Protein AF-A0A419FCP0-F1 (afdb_monomer)

Radius of gyration: 22.28 Å; Cα contacts (8 Å, |Δi|>4): 342; chains: 1; bounding box: 68×51×59 Å

Solvent-accessible surface area (backbone atoms only — not comparable to full-atom values): 13978 Å² total; per-residue (Å²): 83,46,53,67,58,52,50,56,45,12,66,78,31,73,66,78,86,48,75,74,49,31,69,75,22,70,43,55,65,65,54,36,52,50,30,61,75,66,14,60,52,94,59,49,71,58,45,53,52,51,14,48,52,50,27,49,53,52,52,62,75,43,78,69,80,82,71,81,79,81,85,73,84,77,85,62,64,67,46,52,75,71,74,54,71,71,84,90,73,78,76,70,79,70,79,81,58,67,73,44,36,34,39,36,42,53,46,66,56,95,84,63,52,72,62,25,42,39,27,44,34,28,39,53,52,14,49,53,52,45,42,45,75,71,60,34,49,69,45,40,29,41,32,45,44,22,30,22,73,101,79,47,74,33,74,49,55,28,43,44,75,58,83,76,62,52,63,40,43,46,44,33,54,47,51,36,53,26,41,43,52,38,45,46,43,6,31,43,53,41,33,40,76,75,74,52,33,73,46,76,77,48,59,76,76,95,74,76,66,91,77,44,55,69,42,66,33,67,60,89,71,57,18,72,40,65,67,49,19,48,53,52,53,50,54,55,48,57,68,51,55,57,65,69,72,77,116

Structure (mmCIF, N/CA/C/O backbone):
data_AF-A0A419FCP0-F1
#
_entry.id   AF-A0A419FCP0-F1
#
loop_
_atom_site.group_PDB
_atom_site.id
_atom_site.type_symbol
_atom_site.label_atom_id
_atom_site.label_alt_id
_atom_site.label_comp_id
_atom_site.label_asym_id
_atom_site.label_entity_id
_atom_site.label_seq_id
_atom_site.pdbx_PDB_ins_code
_atom_site.Cartn_x
_atom_site.Cartn_y
_atom_site.Cartn_z
_atom_site.occupancy
_atom_site.B_iso_or_equiv
_atom_site.auth_seq_id
_atom_site.auth_comp_id
_atom_site.auth_asym_id
_atom_site.auth_atom_id
_atom_site.pdbx_PDB_model_num
ATOM 1 N N . MET A 1 1 ? 9.478 10.073 4.111 1.00 93.31 1 MET A N 1
ATOM 2 C CA . MET A 1 1 ? 9.506 11.074 3.019 1.00 93.31 1 MET A CA 1
ATOM 3 C C . MET A 1 1 ? 8.139 11.039 2.404 1.00 93.31 1 MET A C 1
ATOM 5 O O . MET A 1 1 ? 7.587 9.951 2.307 1.00 93.31 1 MET A O 1
ATOM 9 N N . ASN A 1 2 ? 7.566 12.171 2.024 1.00 93.19 2 ASN A N 1
ATOM 10 C CA . ASN A 1 2 ? 6.228 12.114 1.442 1.00 93.19 2 ASN A CA 1
ATOM 11 C C . ASN A 1 2 ? 6.277 11.598 -0.005 1.00 93.19 2 ASN A C 1
ATOM 13 O O . ASN A 1 2 ? 7.325 11.574 -0.657 1.00 93.19 2 ASN A O 1
ATOM 17 N N . LEU A 1 3 ? 5.122 11.166 -0.505 1.00 91.31 3 LEU A N 1
ATOM 18 C CA . LEU A 1 3 ? 4.992 10.628 -1.855 1.00 91.31 3 LEU A CA 1
ATOM 19 C C . LEU A 1 3 ? 5.448 11.617 -2.946 1.00 91.31 3 LEU A C 1
ATOM 21 O O . LEU A 1 3 ? 6.080 11.207 -3.914 1.00 91.31 3 LEU A O 1
ATOM 25 N N . THR A 1 4 ? 5.206 12.918 -2.777 1.00 92.69 4 THR A N 1
ATOM 26 C CA . THR A 1 4 ? 5.632 13.952 -3.737 1.00 92.69 4 THR A CA 1
ATOM 27 C C . THR A 1 4 ? 7.155 14.086 -3.807 1.00 92.69 4 THR A C 1
ATOM 29 O O . THR A 1 4 ? 7.711 14.171 -4.901 1.00 92.69 4 THR A O 1
ATOM 32 N N . GLU A 1 5 ? 7.843 14.061 -2.663 1.00 93.31 5 GLU A N 1
ATOM 33 C CA . GLU A 1 5 ? 9.312 14.067 -2.583 1.00 93.31 5 GLU A CA 1
ATOM 34 C C . GLU A 1 5 ? 9.914 12.841 -3.273 1.00 93.31 5 GLU A C 1
ATOM 36 O O . GLU A 1 5 ? 10.861 12.966 -4.050 1.00 93.31 5 GLU A O 1
ATOM 41 N N . PHE A 1 6 ? 9.330 11.661 -3.041 1.00 92.62 6 PHE A N 1
ATOM 42 C CA . PHE A 1 6 ? 9.745 10.430 -3.711 1.00 92.62 6 PHE A CA 1
ATOM 43 C C . PHE A 1 6 ? 9.674 10.567 -5.241 1.00 92.62 6 PHE A C 1
ATOM 45 O O . PHE A 1 6 ? 10.632 10.224 -5.938 1.00 92.62 6 PHE A O 1
ATOM 52 N N . ILE A 1 7 ? 8.575 11.118 -5.767 1.00 93.00 7 ILE A N 1
ATOM 53 C CA . ILE A 1 7 ? 8.409 11.334 -7.210 1.00 93.00 7 ILE A CA 1
ATOM 54 C C . ILE A 1 7 ? 9.399 12.363 -7.746 1.00 93.00 7 ILE A C 1
ATOM 56 O O . ILE A 1 7 ? 9.988 12.124 -8.800 1.00 93.00 7 ILE A O 1
ATOM 60 N N . ALA A 1 8 ? 9.628 13.464 -7.029 1.00 93.69 8 ALA A N 1
ATOM 61 C CA . ALA A 1 8 ? 10.601 14.473 -7.438 1.00 93.69 8 ALA A CA 1
ATOM 62 C C . ALA A 1 8 ? 12.000 13.855 -7.614 1.00 93.69 8 ALA A C 1
ATOM 64 O O . ALA A 1 8 ? 12.627 14.035 -8.656 1.00 93.69 8 ALA A O 1
ATOM 65 N N . HIS A 1 9 ? 12.441 13.033 -6.659 1.00 91.75 9 HIS A N 1
ATOM 66 C CA . HIS A 1 9 ? 13.717 12.322 -6.757 1.00 91.75 9 HIS A CA 1
ATOM 67 C C . HIS A 1 9 ? 13.740 11.267 -7.871 1.00 91.75 9 HIS A C 1
ATOM 69 O O . HIS A 1 9 ? 14.752 11.120 -8.555 1.00 91.75 9 HIS A O 1
ATOM 75 N N . ALA A 1 10 ? 12.632 10.556 -8.106 1.00 88.69 10 ALA A N 1
ATOM 76 C CA . ALA A 1 10 ? 12.531 9.621 -9.227 1.00 88.69 10 ALA A CA 1
ATOM 77 C C . ALA A 1 10 ? 12.666 10.335 -10.588 1.00 88.69 10 ALA A C 1
ATOM 79 O O . ALA A 1 10 ? 13.277 9.798 -11.510 1.00 88.69 10 ALA A O 1
ATOM 80 N N . GLN A 1 11 ? 12.140 11.555 -10.722 1.00 90.75 11 GLN A N 1
ATOM 81 C CA . GLN A 1 11 ? 12.232 12.350 -11.953 1.00 90.75 11 GLN A CA 1
ATOM 82 C C . GLN A 1 11 ? 13.642 12.869 -12.248 1.00 90.75 11 GLN A C 1
ATOM 84 O O . GLN A 1 11 ? 13.965 13.112 -13.409 1.00 90.75 11 GLN A O 1
ATOM 89 N N . GLU A 1 12 ? 14.501 13.011 -11.237 1.00 89.06 12 GLU A N 1
ATOM 90 C CA . GLU A 1 12 ? 15.888 13.444 -11.439 1.00 89.06 12 GLU A CA 1
ATOM 91 C C . GLU A 1 12 ? 16.724 12.422 -12.226 1.00 89.06 12 GLU A C 1
ATOM 93 O O . GLU A 1 12 ? 17.769 12.784 -12.773 1.00 89.06 12 GLU A O 1
ATOM 98 N N . GLN A 1 13 ? 16.317 11.147 -12.256 1.00 82.38 13 GLN A N 1
ATOM 99 C CA . GLN A 1 13 ? 17.051 10.039 -12.880 1.00 82.38 13 GLN A CA 1
ATOM 100 C C . GLN A 1 13 ? 16.096 9.085 -13.620 1.00 82.38 13 GLN A C 1
ATOM 102 O O . GLN A 1 13 ? 15.879 7.961 -13.155 1.00 82.38 13 GLN A O 1
ATOM 107 N N . PRO A 1 14 ? 15.525 9.495 -14.767 1.00 74.75 14 PRO A N 1
ATOM 108 C CA . PRO A 1 14 ? 14.665 8.617 -15.550 1.00 74.75 14 PRO A CA 1
ATOM 109 C C . PRO A 1 14 ? 15.434 7.357 -15.973 1.00 74.75 14 PRO A C 1
ATOM 111 O O . PRO A 1 14 ? 16.593 7.420 -16.386 1.00 74.75 14 PRO A O 1
ATOM 114 N N . TYR A 1 15 ? 14.801 6.195 -15.810 1.00 69.38 15 TYR A N 1
ATOM 115 C CA . TYR A 1 15 ? 15.380 4.905 -16.180 1.00 69.38 15 TYR A CA 1
ATOM 116 C C . TYR A 1 15 ? 15.264 4.689 -17.694 1.00 69.38 15 TYR A C 1
ATOM 118 O O . TYR A 1 15 ? 14.169 4.838 -18.233 1.00 69.38 15 TYR A O 1
ATOM 126 N N . ASP A 1 16 ? 16.370 4.302 -18.336 1.00 67.56 16 ASP A N 1
ATOM 127 C CA . ASP A 1 16 ? 16.542 4.253 -19.796 1.00 67.56 16 ASP A CA 1
ATOM 128 C C . ASP A 1 16 ? 15.429 3.482 -20.546 1.00 67.56 16 ASP A C 1
ATOM 130 O O . ASP A 1 16 ? 14.848 2.504 -20.049 1.00 67.56 16 ASP A O 1
ATOM 134 N N . GLU A 1 17 ? 15.128 3.945 -21.758 1.00 62.34 17 GLU A N 1
ATOM 135 C CA . GLU A 1 17 ? 13.970 3.563 -22.579 1.00 62.34 17 GLU A CA 1
ATOM 136 C C . GLU A 1 17 ? 14.306 2.484 -23.620 1.00 62.34 17 GLU A C 1
ATOM 138 O O . GLU A 1 17 ? 13.939 2.580 -24.791 1.00 62.34 17 GLU A O 1
ATOM 143 N N . ASP A 1 18 ? 14.990 1.412 -23.222 1.00 65.25 18 ASP A N 1
ATOM 144 C CA . ASP A 1 18 ? 15.134 0.269 -24.129 1.00 65.25 18 ASP A CA 1
ATOM 145 C C . ASP A 1 18 ? 13.775 -0.453 -24.305 1.00 65.25 18 ASP A C 1
ATOM 147 O O . ASP A 1 18 ? 12.999 -0.630 -23.361 1.00 65.25 18 ASP A O 1
ATOM 151 N N . ALA A 1 19 ? 13.464 -0.915 -25.515 1.00 57.50 19 ALA A N 1
ATOM 152 C CA . ALA A 1 19 ? 12.193 -1.565 -25.838 1.00 57.50 19 ALA A CA 1
ATOM 153 C C . ALA A 1 19 ? 11.966 -2.855 -25.023 1.00 57.50 19 ALA A C 1
ATOM 155 O O . ALA A 1 19 ? 10.834 -3.154 -24.626 1.00 57.50 19 ALA A O 1
ATOM 156 N N . TYR A 1 20 ? 13.040 -3.595 -24.714 1.00 59.03 20 TYR A N 1
ATOM 157 C CA . TYR A 1 20 ? 12.982 -4.751 -23.809 1.00 59.03 20 TYR A CA 1
ATOM 158 C C . TYR A 1 20 ? 12.528 -4.336 -22.401 1.00 59.03 20 TYR A C 1
ATOM 160 O O . TYR A 1 20 ? 11.677 -4.991 -21.787 1.00 59.03 20 TYR A O 1
ATOM 168 N N . LEU A 1 21 ? 13.033 -3.197 -21.926 1.00 70.19 21 LEU A N 1
ATOM 169 C CA . LEU A 1 21 ? 12.729 -2.647 -20.615 1.00 70.19 21 LEU A CA 1
ATOM 170 C C . LEU A 1 21 ? 11.253 -2.234 -20.514 1.00 70.19 21 LEU A C 1
ATOM 172 O O . LEU A 1 21 ? 10.610 -2.538 -19.511 1.00 70.19 21 LEU A O 1
ATOM 176 N N . THR A 1 22 ? 10.659 -1.647 -21.554 1.00 78.75 22 THR A N 1
ATOM 177 C CA . THR A 1 22 ? 9.252 -1.193 -21.519 1.00 78.75 22 THR A CA 1
ATOM 178 C C . THR A 1 22 ? 8.256 -2.310 -21.210 1.00 78.75 22 THR A C 1
ATOM 180 O O . THR A 1 22 ? 7.375 -2.126 -20.368 1.00 78.75 22 THR A O 1
ATOM 183 N N . SER A 1 23 ? 8.430 -3.501 -21.788 1.00 78.44 23 SER A N 1
ATOM 184 C CA . SER A 1 23 ? 7.562 -4.653 -21.490 1.00 78.44 23 SER A CA 1
ATOM 185 C C . SER A 1 23 ? 7.708 -5.160 -20.047 1.00 78.44 23 SER A C 1
ATOM 187 O O . SER A 1 23 ? 6.719 -5.496 -19.387 1.00 78.44 23 SER A O 1
ATOM 189 N N . PHE A 1 24 ? 8.940 -5.164 -19.529 1.00 80.31 24 PHE A N 1
ATOM 190 C CA . PHE A 1 24 ? 9.253 -5.560 -18.159 1.00 80.31 24 PHE A CA 1
ATOM 191 C C . PHE A 1 24 ? 8.686 -4.560 -17.144 1.00 80.31 24 PHE A C 1
ATOM 193 O O . PHE A 1 24 ? 8.146 -4.952 -16.106 1.00 80.31 24 PHE A O 1
ATOM 200 N N . PHE A 1 25 ? 8.777 -3.272 -17.451 1.00 81.88 25 PHE A N 1
ATOM 201 C CA . PHE A 1 25 ? 8.305 -2.188 -16.603 1.00 81.88 25 PHE A CA 1
ATOM 202 C C . PHE A 1 25 ? 6.790 -1.952 -16.688 1.00 81.88 25 PHE A C 1
ATOM 204 O O . PHE A 1 25 ? 6.208 -1.399 -15.757 1.00 81.88 25 PHE A O 1
ATOM 211 N N . GLY A 1 26 ? 6.146 -2.423 -17.760 1.00 85.06 26 GLY A N 1
ATOM 212 C CA . GLY A 1 26 ? 4.711 -2.273 -18.003 1.00 85.06 26 GLY A CA 1
ATOM 213 C C . GLY A 1 26 ? 4.312 -0.963 -18.691 1.00 85.06 26 GLY A C 1
ATOM 214 O O . GLY A 1 26 ? 3.118 -0.735 -18.842 1.00 85.06 26 GLY A O 1
ATOM 215 N N . GLY A 1 27 ? 5.281 -0.138 -19.099 1.00 88.38 27 GLY A N 1
ATOM 216 C CA . GLY A 1 27 ? 5.079 1.175 -19.719 1.00 88.38 27 GLY A CA 1
ATOM 217 C C . GLY A 1 27 ? 6.362 2.013 -19.731 1.00 88.38 27 GLY A C 1
ATOM 218 O O . GLY A 1 27 ? 7.420 1.562 -19.253 1.00 88.38 27 GLY A O 1
ATOM 219 N N . THR A 1 28 ? 6.292 3.214 -20.301 1.00 90.12 28 THR A N 1
ATOM 220 C CA . THR A 1 28 ? 7.378 4.212 -20.263 1.00 90.12 28 THR A CA 1
ATOM 221 C C . THR A 1 28 ? 7.450 4.906 -18.896 1.00 90.12 28 THR A C 1
ATOM 223 O O . THR A 1 28 ? 6.647 4.639 -17.995 1.00 90.12 28 THR A O 1
ATOM 226 N N . PHE A 1 29 ? 8.451 5.765 -18.691 1.00 90.12 29 PHE A N 1
ATOM 227 C CA . PHE A 1 29 ? 8.522 6.574 -17.472 1.00 90.12 29 PHE A CA 1
ATOM 228 C C . PHE A 1 29 ? 7.419 7.647 -17.455 1.00 90.12 29 PHE A C 1
ATOM 230 O O . PHE A 1 29 ? 6.819 7.915 -16.414 1.00 90.12 29 PHE A O 1
ATOM 237 N N . GLU A 1 30 ? 7.090 8.197 -18.619 1.00 91.06 30 GLU A N 1
ATOM 238 C CA . GLU A 1 30 ? 6.010 9.153 -18.847 1.00 91.06 30 GLU A CA 1
ATOM 239 C C . GLU A 1 30 ? 4.654 8.528 -18.526 1.00 91.06 30 GLU A C 1
ATOM 241 O O . GLU A 1 30 ? 3.861 9.160 -17.829 1.00 91.06 30 GLU A O 1
ATOM 246 N N . ASP A 1 31 ? 4.417 7.281 -18.950 1.00 91.12 31 ASP A N 1
ATOM 247 C CA . ASP A 1 31 ? 3.207 6.527 -18.603 1.00 91.12 31 ASP A CA 1
ATOM 248 C C . ASP A 1 31 ? 3.092 6.365 -17.083 1.00 91.12 31 ASP A C 1
ATOM 250 O O . ASP A 1 31 ? 2.028 6.581 -16.501 1.00 91.12 31 ASP A O 1
ATOM 254 N N . ALA A 1 32 ? 4.210 6.050 -16.419 1.00 91.94 32 ALA A N 1
ATOM 255 C CA . ALA A 1 32 ? 4.254 5.893 -14.972 1.00 91.94 32 ALA A CA 1
ATOM 256 C C . ALA A 1 32 ? 3.959 7.210 -14.229 1.00 91.94 32 ALA A C 1
ATOM 258 O O . ALA A 1 32 ? 3.266 7.211 -13.208 1.00 91.94 32 ALA A O 1
ATOM 259 N N . LEU A 1 33 ? 4.464 8.341 -14.727 1.00 92.44 33 LEU A N 1
ATOM 260 C CA . LEU A 1 33 ? 4.169 9.664 -14.171 1.00 92.44 33 LEU A CA 1
ATOM 261 C C . LEU A 1 33 ? 2.739 10.118 -14.473 1.00 92.44 33 LEU A C 1
ATOM 263 O O . LEU A 1 33 ? 2.121 10.782 -13.641 1.00 92.44 33 LEU A O 1
ATOM 267 N N . ALA A 1 34 ? 2.216 9.796 -15.655 1.00 92.19 34 ALA A N 1
ATOM 268 C CA . ALA A 1 34 ? 0.843 10.100 -16.027 1.00 92.19 34 ALA A CA 1
ATOM 269 C C . ALA A 1 34 ? -0.132 9.335 -15.125 1.00 92.19 34 ALA A C 1
ATOM 271 O O . ALA A 1 34 ? -0.993 9.962 -14.512 1.00 92.19 34 ALA A O 1
ATOM 272 N N . ALA A 1 35 ? 0.076 8.025 -14.960 1.00 91.44 35 ALA A N 1
ATOM 273 C CA . ALA A 1 35 ? -0.708 7.183 -14.060 1.00 91.44 35 ALA A CA 1
ATOM 274 C C . ALA A 1 35 ? -0.584 7.624 -12.593 1.00 91.44 35 ALA A C 1
ATOM 276 O O . ALA A 1 35 ? -1.572 7.618 -11.872 1.00 91.44 35 ALA A O 1
ATOM 277 N N . PHE A 1 36 ? 0.594 8.088 -12.156 1.00 91.44 36 PHE A N 1
ATOM 278 C CA . PHE A 1 36 ? 0.750 8.675 -10.821 1.00 91.44 36 PHE A CA 1
ATOM 279 C C . PHE A 1 36 ? -0.134 9.914 -10.618 1.00 91.44 36 PHE A C 1
ATOM 281 O O . PHE A 1 36 ? -0.751 10.070 -9.572 1.00 91.44 36 PHE A O 1
ATOM 288 N N . LYS A 1 37 ? -0.196 10.809 -11.610 1.00 89.62 37 LYS A N 1
ATOM 289 C CA . LYS A 1 37 ? -0.971 12.057 -11.509 1.00 89.62 37 LYS A CA 1
ATOM 290 C C . LYS A 1 37 ? -2.476 11.828 -11.540 1.00 89.62 37 LYS A C 1
ATOM 292 O O . LYS A 1 37 ? -3.211 12.648 -11.001 1.00 89.62 37 LYS A O 1
ATOM 297 N N . THR A 1 38 ? -2.922 10.791 -12.239 1.00 87.19 38 THR A N 1
ATOM 298 C CA . THR A 1 38 ? -4.347 10.511 -12.431 1.00 87.19 38 THR A CA 1
ATOM 299 C C . THR A 1 38 ? -4.876 9.421 -11.510 1.00 87.19 38 THR A C 1
ATOM 301 O O . THR A 1 38 ? -6.086 9.275 -11.428 1.00 87.19 38 THR A O 1
ATOM 304 N N . GLY A 1 39 ? -4.003 8.620 -10.891 1.00 77.75 39 GLY A N 1
ATOM 305 C CA . GLY A 1 39 ? -4.370 7.392 -10.177 1.00 77.75 39 GLY A CA 1
ATOM 306 C C . GLY A 1 39 ? -4.901 6.275 -11.091 1.00 77.75 39 GLY A C 1
ATOM 307 O O . GLY A 1 39 ? -5.171 5.166 -10.638 1.00 77.75 39 GLY A O 1
ATOM 308 N N . LEU A 1 40 ? -5.050 6.527 -12.395 1.00 71.88 40 LEU A N 1
ATOM 309 C CA . LEU A 1 40 ? -5.782 5.635 -13.285 1.00 71.88 40 LEU A CA 1
ATOM 310 C C . LEU A 1 40 ? -4.917 4.457 -13.736 1.00 71.88 40 LEU A C 1
ATOM 312 O O . LEU A 1 40 ? -3.951 4.605 -14.489 1.00 71.88 40 LEU A O 1
ATOM 316 N N . LEU A 1 41 ? -5.344 3.266 -13.328 1.00 72.62 41 LEU A N 1
ATOM 317 C CA . LEU A 1 41 ? -4.949 1.995 -13.911 1.00 72.62 41 LEU A CA 1
ATOM 318 C C . LEU A 1 41 ? -6.104 1.390 -14.706 1.00 72.62 41 LEU A C 1
ATOM 320 O O . LEU A 1 41 ? -7.272 1.746 -14.562 1.00 72.62 41 LEU A O 1
ATOM 324 N N . VAL A 1 42 ? -5.775 0.383 -15.510 1.00 61.97 42 VAL A N 1
ATOM 325 C CA . VAL A 1 42 ? -6.779 -0.565 -15.992 1.00 61.97 42 VAL A CA 1
ATOM 326 C C . VAL A 1 42 ? -7.358 -1.290 -14.765 1.00 61.97 42 VAL A C 1
ATOM 328 O O . VAL A 1 42 ? -6.597 -1.883 -14.002 1.00 61.97 42 VAL A O 1
ATOM 331 N N . ASN A 1 43 ? -8.687 -1.265 -14.600 1.00 76.25 43 ASN A N 1
ATOM 332 C CA . ASN A 1 43 ? -9.468 -1.930 -13.535 1.00 76.25 43 ASN A CA 1
ATOM 333 C C . ASN A 1 43 ? -9.586 -1.211 -12.174 1.00 76.25 43 ASN A C 1
ATOM 335 O O . ASN A 1 43 ? -9.833 -1.878 -11.168 1.00 76.25 43 ASN A O 1
ATOM 339 N N . THR A 1 44 ? -9.458 0.117 -12.116 1.00 82.44 44 THR A N 1
ATOM 340 C CA . THR A 1 44 ? -9.689 0.871 -10.869 1.00 82.44 44 THR A CA 1
ATOM 341 C C . THR A 1 44 ? -11.089 0.643 -10.279 1.00 82.44 44 THR A C 1
ATOM 343 O O . THR A 1 44 ? -11.190 0.309 -9.102 1.00 82.44 44 THR A O 1
ATOM 346 N N . ASP A 1 45 ? -12.147 0.665 -11.098 1.00 88.94 45 ASP A N 1
ATOM 347 C CA . ASP A 1 45 ? -13.521 0.400 -10.634 1.00 88.94 45 ASP A CA 1
ATOM 348 C C . ASP A 1 45 ? -13.655 -0.982 -9.977 1.00 88.94 45 ASP A C 1
ATOM 350 O O . ASP A 1 45 ? -14.279 -1.139 -8.931 1.00 88.94 45 ASP A O 1
ATOM 354 N N . GLN A 1 46 ? -13.035 -2.006 -10.574 1.00 92.56 46 GLN A N 1
ATOM 355 C CA . GLN A 1 46 ? -13.066 -3.362 -10.028 1.00 92.56 46 GLN A CA 1
ATOM 356 C C . GLN A 1 46 ? -12.286 -3.444 -8.710 1.00 92.56 46 GLN A C 1
ATOM 358 O O . GLN A 1 46 ? -12.725 -4.121 -7.786 1.00 92.56 46 GLN A O 1
ATOM 363 N N . PHE A 1 47 ? -11.156 -2.733 -8.608 1.00 93.88 47 PHE A N 1
ATOM 364 C CA . PHE A 1 47 ? -10.373 -2.637 -7.373 1.00 93.88 47 PHE A CA 1
ATOM 365 C C . PHE A 1 47 ? -11.181 -2.018 -6.234 1.00 93.88 47 PHE A C 1
ATOM 367 O O . PHE A 1 47 ? -11.194 -2.568 -5.134 1.00 93.88 47 PHE A O 1
ATOM 374 N N . GLU A 1 48 ? -11.883 -0.914 -6.492 1.00 93.62 48 GLU A N 1
ATOM 375 C CA . GLU A 1 48 ? -12.736 -0.289 -5.483 1.00 93.62 48 GLU A CA 1
ATOM 376 C C . GLU A 1 48 ? -13.898 -1.208 -5.083 1.00 93.62 48 GLU A C 1
ATOM 378 O O . GLU A 1 48 ? -14.131 -1.411 -3.890 1.00 93.62 48 GLU A O 1
ATOM 383 N N . LEU A 1 49 ? -14.563 -1.839 -6.058 1.00 95.00 49 LEU A N 1
ATOM 384 C CA . LEU A 1 49 ? -15.640 -2.797 -5.802 1.00 95.00 49 LEU A CA 1
ATOM 385 C C . LEU A 1 49 ? -15.179 -3.979 -4.942 1.00 95.00 49 LEU A C 1
ATOM 387 O O . LEU A 1 49 ? -15.886 -4.376 -4.014 1.00 95.00 49 LEU A O 1
ATOM 391 N N . ASP A 1 50 ? -14.013 -4.555 -5.227 1.00 96.38 50 ASP A N 1
ATOM 392 C CA . ASP A 1 50 ? -13.486 -5.667 -4.438 1.00 96.38 50 ASP A CA 1
ATOM 393 C C . ASP A 1 50 ? -13.010 -5.205 -3.054 1.00 96.38 50 ASP A C 1
ATOM 395 O O . ASP A 1 50 ? -13.239 -5.908 -2.066 1.00 96.38 50 ASP A O 1
ATOM 399 N N . ALA A 1 51 ? -12.453 -3.994 -2.940 1.00 94.88 51 ALA A N 1
ATOM 400 C CA . ALA A 1 51 ? -12.104 -3.408 -1.646 1.00 94.88 51 ALA A CA 1
ATOM 401 C C . ALA A 1 51 ? -13.354 -3.177 -0.784 1.00 94.88 51 ALA A C 1
ATOM 403 O O . ALA A 1 51 ? -13.335 -3.471 0.412 1.00 94.88 51 ALA A O 1
ATOM 404 N N . ASP A 1 52 ? -14.460 -2.732 -1.385 1.00 94.25 52 ASP A N 1
ATOM 405 C CA . ASP A 1 52 ? -15.752 -2.583 -0.711 1.00 94.25 52 ASP A CA 1
ATOM 406 C C . ASP A 1 52 ? -16.358 -3.918 -0.293 1.00 94.25 52 ASP A C 1
ATOM 408 O O . ASP A 1 52 ? -16.914 -4.030 0.803 1.00 94.25 52 ASP A O 1
ATOM 412 N N . ARG A 1 53 ? -16.243 -4.954 -1.128 1.00 94.31 53 ARG A N 1
ATOM 413 C CA . ARG A 1 53 ? -16.684 -6.308 -0.764 1.00 94.31 53 ARG A CA 1
ATOM 414 C C . ARG A 1 53 ? -15.933 -6.817 0.461 1.00 94.31 53 ARG A C 1
ATOM 416 O O . ARG A 1 53 ? -16.577 -7.283 1.401 1.00 94.31 53 ARG A O 1
ATOM 423 N N . LEU A 1 54 ? -14.605 -6.685 0.483 1.00 94.06 54 LEU A N 1
ATOM 424 C CA . LEU A 1 54 ? -13.800 -7.089 1.638 1.00 94.06 54 LEU A CA 1
ATOM 425 C C . LEU A 1 54 ? -14.114 -6.232 2.866 1.00 94.06 54 LEU A C 1
ATOM 427 O O . LEU A 1 54 ? -14.304 -6.781 3.947 1.00 94.06 54 LEU A O 1
ATOM 431 N N . PHE A 1 55 ? -14.227 -4.912 2.712 1.00 92.44 55 PHE A N 1
ATOM 432 C CA . PHE A 1 55 ? -14.614 -4.006 3.795 1.00 92.44 55 PHE A CA 1
ATOM 433 C C . PHE A 1 55 ? -15.949 -4.414 4.435 1.00 92.44 55 PHE A C 1
ATOM 435 O O . PHE A 1 55 ? -16.042 -4.509 5.659 1.00 92.44 55 PHE A O 1
ATOM 442 N N . ASN A 1 56 ? -16.974 -4.678 3.620 1.00 90.06 56 ASN A N 1
ATOM 443 C CA . ASN A 1 56 ? -18.287 -5.076 4.120 1.00 90.06 56 ASN A CA 1
ATOM 444 C C . ASN A 1 56 ? -18.219 -6.428 4.835 1.00 90.06 56 ASN A C 1
ATOM 446 O O . ASN A 1 56 ? -18.785 -6.563 5.916 1.00 90.06 56 ASN A O 1
ATOM 450 N N . ALA A 1 57 ? -17.461 -7.385 4.296 1.00 88.81 57 ALA A N 1
ATOM 451 C CA . ALA A 1 57 ? -17.243 -8.672 4.946 1.00 88.81 57 ALA A CA 1
ATOM 452 C C . ALA A 1 57 ? -16.553 -8.526 6.319 1.00 88.81 57 ALA A C 1
ATOM 454 O O . ALA A 1 57 ? -16.971 -9.158 7.287 1.00 88.81 57 ALA A O 1
ATOM 455 N N . LEU A 1 58 ? -15.551 -7.644 6.438 1.00 86.44 58 LEU A N 1
ATOM 456 C CA . LEU A 1 58 ? -14.913 -7.336 7.727 1.00 86.44 58 LEU A CA 1
ATOM 457 C C . LEU A 1 58 ? -15.902 -6.716 8.718 1.00 86.44 58 LEU A C 1
ATOM 459 O O . LEU A 1 58 ? -15.894 -7.062 9.900 1.00 86.44 58 LEU A O 1
ATOM 463 N N . ALA A 1 59 ? -16.751 -5.804 8.242 1.00 82.50 59 ALA A N 1
ATOM 464 C CA . ALA A 1 59 ? -17.749 -5.109 9.050 1.00 82.50 59 ALA A CA 1
ATOM 465 C C . ALA A 1 59 ? -18.948 -5.987 9.450 1.00 82.50 59 ALA A C 1
ATOM 467 O O . ALA A 1 59 ? -19.701 -5.609 10.345 1.00 82.50 59 ALA A O 1
ATOM 468 N N . GLU A 1 60 ? -19.162 -7.124 8.787 1.00 80.38 60 GLU A N 1
ATOM 469 C CA . GLU A 1 60 ? -20.130 -8.142 9.208 1.00 80.38 60 GLU A CA 1
ATOM 470 C C . GLU A 1 60 ? -19.548 -9.035 10.313 1.00 80.38 60 GLU A C 1
ATOM 472 O O . GLU A 1 60 ? -20.233 -9.309 11.303 1.00 80.38 60 GLU A O 1
ATOM 477 N N . ASP A 1 61 ? -18.277 -9.435 10.181 1.00 69.69 61 ASP A N 1
ATOM 478 C CA . ASP A 1 61 ? -17.566 -10.241 11.186 1.00 69.69 61 ASP A CA 1
ATOM 479 C C . ASP A 1 61 ? -17.394 -9.485 12.507 1.00 69.69 61 ASP A C 1
ATOM 481 O O . ASP A 1 61 ? -17.575 -10.025 13.602 1.00 69.69 61 ASP A O 1
ATOM 485 N N . THR A 1 62 ? -17.073 -8.199 12.410 1.00 62.72 62 THR A N 1
ATOM 486 C CA . THR A 1 62 ? -17.027 -7.305 13.559 1.00 62.72 62 THR A CA 1
ATOM 487 C C . THR A 1 62 ? -18.387 -6.655 13.688 1.00 62.72 62 THR A C 1
ATOM 489 O O . THR A 1 62 ? -18.715 -5.766 12.921 1.00 62.72 62 THR A O 1
ATOM 492 N N . ARG A 1 63 ? -19.213 -7.078 14.652 1.00 53.88 63 ARG A N 1
ATOM 493 C CA . ARG A 1 63 ? -20.493 -6.415 14.968 1.00 53.88 63 ARG A CA 1
ATOM 494 C C . ARG A 1 63 ? -20.259 -4.951 15.364 1.00 53.88 63 ARG A C 1
ATOM 496 O O . ARG A 1 63 ? -20.268 -4.611 16.547 1.00 53.88 63 ARG A O 1
ATOM 503 N N . ILE A 1 64 ? -20.045 -4.072 14.390 1.00 52.34 64 ILE A N 1
ATOM 504 C CA . ILE A 1 64 ? -20.025 -2.635 14.588 1.00 52.34 64 ILE A CA 1
ATOM 505 C C . ILE A 1 64 ? -21.478 -2.280 14.863 1.00 52.34 64 ILE A C 1
ATOM 507 O O . ILE A 1 64 ? -22.305 -2.217 13.954 1.00 52.34 64 ILE A O 1
ATOM 511 N N . ASP A 1 65 ? -21.793 -2.125 16.145 1.00 45.59 65 ASP A N 1
ATOM 512 C CA . ASP A 1 65 ? -23.098 -1.701 16.628 1.00 45.59 65 ASP A CA 1
ATOM 513 C C . ASP A 1 65 ? -23.353 -0.285 16.090 1.00 45.59 65 ASP A C 1
ATOM 515 O O . ASP A 1 65 ? -22.937 0.720 16.676 1.00 45.59 65 ASP A O 1
ATOM 519 N N . ARG A 1 66 ? -23.945 -0.204 14.891 1.00 45.12 66 ARG A N 1
ATOM 520 C CA . ARG A 1 66 ? -24.302 1.047 14.218 1.00 45.12 66 ARG A CA 1
ATOM 521 C C . ARG A 1 66 ? -25.416 1.705 15.025 1.00 45.12 66 ARG A C 1
ATOM 523 O O . ARG A 1 66 ? -26.599 1.562 14.724 1.00 45.12 66 ARG A O 1
ATOM 530 N N . LYS A 1 67 ? -25.045 2.433 16.075 1.00 46.19 67 LYS A N 1
ATOM 531 C CA . LYS A 1 67 ? -25.979 3.290 16.800 1.00 46.19 67 LYS A CA 1
ATOM 532 C C . LYS A 1 67 ? -26.246 4.516 15.945 1.00 46.19 67 LYS A C 1
ATOM 534 O O 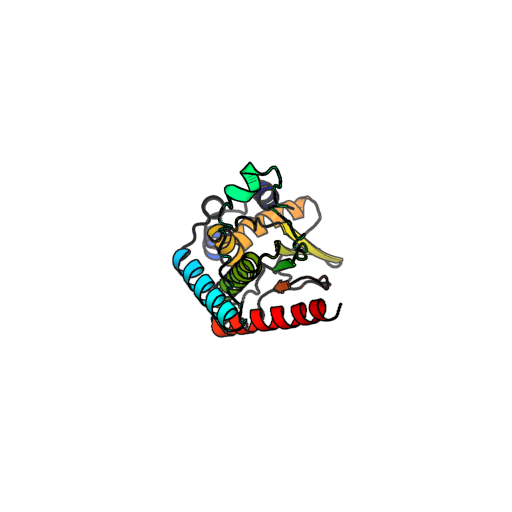. LYS A 1 67 ? -25.374 5.367 15.785 1.00 46.19 67 LYS A O 1
ATOM 539 N N . TYR A 1 68 ? -27.457 4.608 15.406 1.00 45.31 68 TYR A N 1
ATOM 540 C CA . TYR A 1 68 ? -27.955 5.852 14.836 1.00 45.31 68 TYR A CA 1
ATOM 541 C C . TYR A 1 68 ? -27.893 6.932 15.919 1.00 45.31 68 TYR A C 1
ATOM 543 O O . TYR A 1 68 ? -28.632 6.888 16.904 1.00 45.31 68 TYR A O 1
ATOM 551 N N . ALA A 1 69 ? -26.986 7.892 15.757 1.00 43.66 69 ALA A N 1
ATOM 552 C CA . ALA A 1 69 ? -27.006 9.108 16.547 1.00 43.66 69 ALA A CA 1
ATOM 553 C C . ALA A 1 69 ? -28.161 9.963 16.019 1.00 43.66 69 ALA A C 1
ATOM 555 O O . ALA A 1 69 ? -28.028 10.656 15.012 1.00 43.66 69 ALA A O 1
ATOM 556 N N . VAL A 1 70 ? -29.318 9.881 16.672 1.00 48.06 70 VAL A N 1
ATOM 557 C CA . VAL A 1 70 ? -30.398 10.843 16.449 1.00 48.06 70 VAL A CA 1
ATOM 558 C C . VAL A 1 70 ? -29.927 12.160 17.064 1.00 48.06 70 VAL A C 1
ATOM 560 O O . VAL A 1 70 ? -30.039 12.372 18.267 1.00 48.06 70 VAL A O 1
ATOM 563 N N . ALA A 1 71 ? -29.307 13.016 16.256 1.00 46.62 71 ALA A N 1
ATOM 564 C CA . ALA A 1 71 ? -29.037 14.388 16.651 1.00 46.62 71 ALA A CA 1
ATOM 565 C C . ALA A 1 71 ? -30.344 15.176 16.515 1.00 46.62 71 ALA A C 1
ATOM 567 O O . ALA A 1 71 ? -30.814 15.431 15.408 1.00 46.62 71 ALA A O 1
ATOM 568 N N . GLY A 1 72 ? -30.943 15.521 17.649 1.00 48.38 72 GLY A N 1
ATOM 569 C CA . GLY A 1 72 ? -32.172 16.299 17.704 1.00 48.38 72 GLY A CA 1
ATOM 570 C C . GLY A 1 72 ? -32.630 16.470 19.141 1.00 48.38 72 GLY A C 1
ATOM 571 O O . GLY A 1 72 ? -33.579 15.817 19.558 1.00 48.38 72 GLY A O 1
ATOM 572 N N . ASP A 1 73 ? -31.943 17.323 19.901 1.00 56.56 73 ASP A N 1
ATOM 573 C CA . ASP A 1 73 ? -32.554 17.881 21.108 1.00 56.56 73 ASP A CA 1
ATOM 574 C C . ASP A 1 73 ? -33.663 18.840 20.664 1.00 56.56 73 ASP A C 1
ATOM 576 O O . ASP A 1 73 ? -33.451 19.727 19.832 1.00 56.56 73 ASP A O 1
ATOM 580 N N . PHE A 1 74 ? -34.869 18.637 21.186 1.00 60.00 74 PHE A N 1
ATOM 581 C CA . PHE A 1 74 ? -35.980 19.555 20.974 1.00 60.00 74 PHE A CA 1
ATOM 582 C C . PHE A 1 74 ? -35.778 20.787 21.863 1.00 60.00 74 PHE A C 1
ATOM 584 O O . PHE A 1 74 ? -35.474 20.663 23.047 1.00 60.00 74 PHE A O 1
ATOM 591 N N . PHE A 1 75 ? -35.960 21.985 21.304 1.00 55.97 75 PHE A N 1
ATOM 592 C CA . PHE A 1 75 ? -35.917 23.219 22.085 1.00 55.97 75 PHE A CA 1
ATOM 593 C C . PHE A 1 75 ? -37.097 23.267 23.060 1.00 55.97 75 PHE A C 1
ATOM 595 O O . PHE A 1 75 ? -38.244 23.424 22.639 1.00 55.97 75 PHE A O 1
ATOM 602 N N . ASP A 1 76 ? -36.820 23.210 24.362 1.00 64.31 76 ASP A N 1
ATOM 603 C CA . ASP A 1 76 ? -37.789 23.633 25.372 1.00 64.31 76 ASP A CA 1
ATOM 604 C C . ASP A 1 76 ? -37.772 25.165 25.466 1.00 64.31 76 ASP A C 1
ATOM 606 O O . ASP A 1 76 ? -36.994 25.783 26.199 1.00 64.31 76 ASP A O 1
ATOM 610 N N . VAL A 1 77 ? -38.624 25.785 24.650 1.00 67.31 77 VAL A N 1
ATOM 611 C CA . VAL A 1 77 ? -38.773 27.244 24.564 1.00 67.31 77 VAL A CA 1
ATOM 612 C C . VAL A 1 77 ? -39.218 27.846 25.907 1.00 67.31 77 VAL A C 1
ATOM 614 O O . VAL A 1 77 ? -38.856 28.985 26.205 1.00 67.31 77 VAL A O 1
ATOM 617 N N . GLY A 1 78 ? -39.945 27.088 26.740 1.00 71.31 78 GLY A N 1
ATOM 618 C CA . GLY A 1 78 ? -40.435 27.549 28.042 1.00 71.31 78 GLY A CA 1
ATOM 619 C C . GLY A 1 78 ? -39.297 27.816 29.026 1.00 71.31 78 GLY A C 1
ATOM 620 O O . GLY A 1 78 ? -39.197 28.908 29.581 1.00 71.31 78 GLY A O 1
ATOM 621 N N . ARG A 1 79 ? -38.362 26.871 29.160 1.00 63.16 79 ARG A N 1
ATOM 622 C CA . ARG A 1 79 ? -37.197 27.012 30.055 1.00 63.16 79 ARG A CA 1
ATOM 623 C C . ARG A 1 79 ? -36.230 28.125 29.659 1.00 63.16 79 ARG A C 1
ATOM 625 O O . ARG A 1 79 ? -35.643 28.774 30.526 1.00 63.16 79 ARG A O 1
ATOM 632 N N . ILE A 1 80 ? -36.073 28.370 28.356 1.00 69.38 80 ILE A N 1
ATOM 633 C CA . ILE A 1 80 ? -35.275 29.498 27.853 1.00 69.38 80 ILE A CA 1
ATOM 634 C C . ILE A 1 80 ? -35.924 30.828 28.262 1.00 69.38 80 ILE A C 1
ATOM 636 O O . ILE A 1 80 ? -35.221 31.731 28.718 1.00 69.38 80 ILE A O 1
ATOM 640 N N . ALA A 1 81 ? -37.250 30.939 28.138 1.00 76.12 81 ALA A N 1
ATOM 641 C CA . ALA A 1 81 ? -37.990 32.150 28.491 1.00 76.12 81 ALA A CA 1
ATOM 642 C C . ALA A 1 81 ? -37.941 32.473 29.999 1.00 76.12 81 ALA A C 1
ATOM 644 O O . ALA A 1 81 ? -38.003 33.642 30.374 1.00 76.12 81 ALA A O 1
ATOM 645 N N . GLU A 1 82 ? -37.767 31.463 30.855 1.00 79.88 82 GLU A N 1
ATOM 646 C CA . GLU A 1 82 ? -37.647 31.605 32.316 1.00 79.88 82 GLU A CA 1
ATOM 647 C C . GLU A 1 82 ? -36.222 31.947 32.798 1.00 79.88 82 GLU A C 1
ATOM 649 O O . GLU A 1 82 ? -35.985 32.077 33.997 1.00 79.88 82 GLU A O 1
ATOM 654 N N . GLY A 1 83 ? -35.254 32.118 31.889 1.00 66.38 83 GLY A N 1
ATOM 655 C CA . GLY A 1 83 ? -33.875 32.471 32.247 1.00 66.38 83 GLY A CA 1
ATOM 656 C C . GLY A 1 83 ? -33.051 31.304 32.804 1.00 66.38 83 GLY A C 1
ATOM 657 O O . GLY A 1 83 ? -31.983 31.525 33.379 1.00 66.38 83 GLY A O 1
ATOM 658 N N . HIS A 1 84 ? -33.508 30.066 32.603 1.00 66.50 84 HIS A N 1
ATOM 659 C CA . HIS A 1 84 ? -32.824 28.841 33.015 1.00 66.50 84 HIS A CA 1
ATOM 660 C C . HIS A 1 84 ? -32.347 28.041 31.790 1.00 66.50 84 HIS A C 1
ATOM 662 O O . HIS A 1 84 ? -32.896 26.975 31.500 1.00 66.50 84 HIS A O 1
ATOM 668 N N . PRO A 1 85 ? -31.332 28.515 31.039 1.00 62.91 85 PRO A N 1
ATOM 669 C CA . PRO A 1 85 ? -30.788 27.728 29.941 1.00 62.91 85 PRO A CA 1
ATOM 670 C C . PRO A 1 85 ? -30.167 26.440 30.502 1.00 62.91 85 PRO A C 1
ATOM 672 O O . PRO A 1 85 ? -29.299 26.495 31.376 1.00 62.91 85 PRO A O 1
ATOM 675 N N . GLU A 1 86 ? -30.588 25.274 30.004 1.00 58.41 86 GLU A N 1
ATOM 676 C CA . GLU A 1 86 ? -29.885 24.021 30.299 1.00 58.41 86 GLU A CA 1
ATOM 677 C C . GLU A 1 86 ? -28.438 24.077 29.773 1.00 58.41 86 GLU A C 1
ATOM 679 O O . GLU A 1 86 ? -28.073 24.912 28.955 1.00 58.41 86 GLU A O 1
ATOM 684 N N . VAL A 1 87 ? -27.542 23.219 30.257 1.00 53.25 87 VAL A N 1
ATOM 685 C CA . VAL A 1 87 ? -26.208 23.091 29.646 1.00 53.25 87 VAL A CA 1
ATOM 686 C C . VAL A 1 87 ? -26.362 22.220 28.396 1.00 53.25 87 VAL A C 1
ATOM 688 O O . VAL A 1 87 ? -26.261 20.999 28.477 1.00 53.25 87 VAL A O 1
ATOM 691 N N . TRP A 1 88 ? -26.636 22.859 27.256 1.00 56.25 88 TRP A N 1
ATOM 692 C CA . TRP A 1 88 ? -27.104 22.218 26.011 1.00 56.25 88 TRP A CA 1
ATOM 693 C C . TRP A 1 88 ? -26.081 21.323 25.306 1.00 56.25 88 TRP A C 1
ATOM 695 O O . TRP A 1 88 ? -26.438 20.507 24.468 1.00 56.25 88 TRP A O 1
ATOM 705 N N . ILE A 1 89 ? -24.790 21.456 25.613 1.00 55.28 89 ILE A N 1
ATOM 706 C CA . ILE A 1 89 ? -23.755 20.605 25.024 1.00 55.28 89 ILE A CA 1
ATOM 707 C C . ILE A 1 89 ? -22.799 20.181 26.127 1.00 55.28 89 ILE A C 1
ATOM 709 O O . ILE A 1 89 ? -21.796 20.836 26.415 1.00 55.28 89 ILE A O 1
ATOM 713 N N . LYS A 1 90 ? -23.062 19.018 26.718 1.00 52.09 90 LYS A N 1
ATOM 714 C CA . LYS A 1 90 ? -21.994 18.258 27.366 1.00 52.09 90 LYS A CA 1
ATOM 715 C C . LYS A 1 90 ? -21.210 17.558 26.263 1.00 52.09 90 LYS A C 1
ATOM 717 O O . LYS A 1 90 ? -21.499 16.416 25.918 1.00 52.09 90 LYS A O 1
ATOM 722 N N . ARG A 1 91 ? -20.191 18.230 25.714 1.00 52.12 91 ARG A N 1
ATOM 723 C CA . ARG A 1 91 ? -19.139 17.536 24.960 1.00 52.12 91 ARG A CA 1
ATOM 724 C C . ARG A 1 91 ? -18.420 16.631 25.954 1.00 52.12 91 ARG A C 1
ATOM 726 O O . ARG A 1 91 ? -17.471 17.049 26.615 1.00 52.12 91 ARG A O 1
ATOM 733 N N . LYS A 1 92 ? -18.882 15.385 26.089 1.00 60.97 92 LYS A N 1
ATOM 734 C CA . LYS A 1 92 ? -17.999 14.332 26.584 1.00 60.97 92 LYS A CA 1
ATOM 735 C C . LYS A 1 92 ? -16.794 14.363 25.654 1.00 60.97 92 LYS A C 1
ATOM 737 O O . LYS A 1 92 ? -16.966 14.298 24.439 1.00 60.97 92 LYS A O 1
ATOM 742 N N . ARG A 1 93 ? -15.593 14.547 26.207 1.00 59.72 93 ARG A N 1
ATOM 743 C CA . ARG A 1 93 ? -14.370 14.319 25.438 1.00 59.72 93 ARG A CA 1
ATOM 744 C C . ARG A 1 93 ? -14.442 12.872 24.974 1.00 59.72 93 ARG A C 1
ATOM 746 O O . ARG A 1 93 ? -14.292 11.969 25.793 1.00 59.72 93 ARG A O 1
ATOM 753 N N . THR A 1 94 ? -14.749 12.658 23.700 1.00 67.38 94 THR A N 1
ATOM 754 C CA . THR A 1 94 ? -14.544 11.353 23.087 1.00 67.38 94 THR A CA 1
ATOM 755 C C . THR A 1 94 ? -13.048 11.085 23.191 1.00 67.38 94 THR A C 1
ATOM 757 O O . THR A 1 94 ? -12.269 11.954 22.785 1.00 67.38 94 THR A O 1
ATOM 760 N N . PRO A 1 95 ? -12.623 9.966 23.797 1.00 70.38 95 PRO A N 1
ATOM 761 C CA . PRO A 1 95 ? -11.219 9.594 23.798 1.00 70.38 95 PRO A CA 1
ATOM 762 C C . PRO A 1 95 ? -10.719 9.601 22.356 1.00 70.38 95 PRO A C 1
ATOM 764 O O . PRO A 1 95 ? -11.365 9.026 21.477 1.00 70.38 95 PRO A O 1
ATOM 767 N N . VAL A 1 96 ? -9.614 10.300 22.104 1.00 78.25 96 VAL A N 1
ATOM 768 C CA . VAL A 1 96 ? -8.963 10.246 20.795 1.00 78.25 96 VAL A CA 1
ATOM 769 C C . VAL A 1 96 ? -8.447 8.823 20.637 1.00 78.25 96 VAL A C 1
ATOM 771 O O . VAL A 1 96 ? -7.707 8.340 21.495 1.00 78.25 96 VAL A O 1
ATOM 774 N N . LYS A 1 97 ? -8.894 8.132 19.586 1.00 85.00 97 LYS A N 1
ATOM 775 C CA . LYS A 1 97 ? -8.393 6.795 19.265 1.00 85.00 97 LYS A CA 1
ATOM 776 C C . LYS A 1 97 ? -6.900 6.875 18.917 1.00 85.00 97 LYS A C 1
ATOM 778 O O . LYS A 1 97 ? -6.478 7.892 18.364 1.00 85.00 97 LYS A O 1
ATOM 783 N N . PRO A 1 98 ? -6.103 5.842 19.236 1.00 87.75 98 PRO A N 1
ATOM 784 C CA . PRO A 1 98 ? -4.691 5.824 18.870 1.00 87.75 98 PRO A CA 1
ATOM 785 C C . PRO A 1 98 ? -4.521 5.872 17.348 1.00 87.75 98 PRO A C 1
ATOM 787 O O . PRO A 1 98 ? -5.396 5.418 16.607 1.00 87.75 98 PRO A O 1
ATOM 790 N N . ILE A 1 99 ? -3.389 6.420 16.898 1.00 90.56 99 ILE A N 1
ATOM 791 C CA . ILE A 1 99 ? -2.992 6.374 15.488 1.00 90.56 9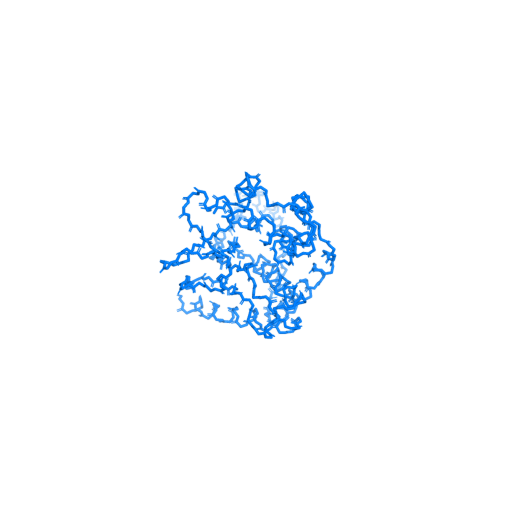9 ILE A CA 1
ATOM 792 C C . ILE A 1 99 ? -2.584 4.942 15.162 1.00 90.56 99 ILE A C 1
ATOM 794 O O . ILE A 1 99 ? -1.734 4.381 15.847 1.00 90.56 99 ILE A O 1
ATOM 798 N N . ILE A 1 100 ? -3.177 4.368 14.118 1.00 91.62 100 ILE A N 1
ATOM 799 C CA . ILE A 1 100 ? -2.790 3.047 13.625 1.00 91.62 100 ILE A CA 1
ATOM 800 C C . ILE A 1 100 ? -1.748 3.224 12.524 1.00 91.62 100 ILE A C 1
ATOM 802 O O . ILE A 1 100 ? -2.031 3.805 11.472 1.00 91.62 100 IL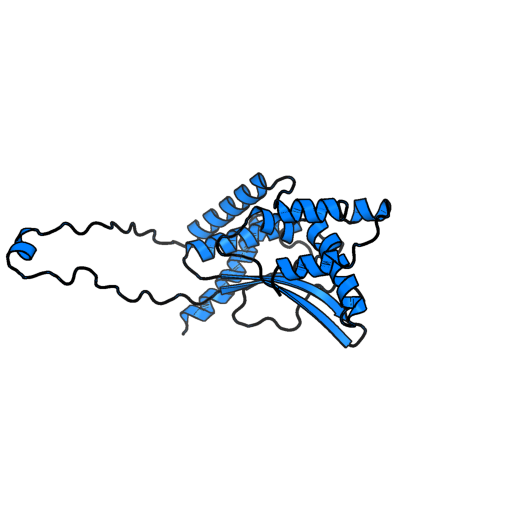E A O 1
ATOM 806 N N . ASN A 1 101 ? -0.542 2.712 12.770 1.00 94.38 101 ASN A N 1
ATOM 807 C CA . ASN A 1 101 ? 0.528 2.675 11.781 1.00 94.38 101 ASN A CA 1
ATOM 808 C C . ASN A 1 101 ? 0.318 1.470 10.857 1.00 94.38 101 ASN A C 1
ATOM 810 O O . ASN A 1 101 ? 0.255 0.329 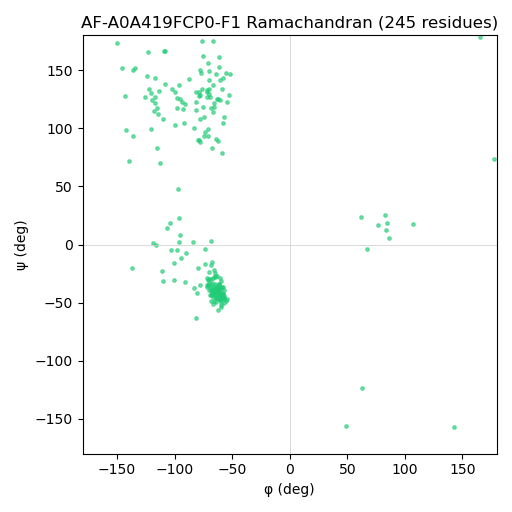11.315 1.00 94.38 101 ASN A O 1
ATOM 814 N N . ILE A 1 102 ? 0.213 1.715 9.554 1.00 95.31 102 ILE A N 1
ATOM 815 C CA . ILE A 1 102 ? 0.098 0.683 8.523 1.00 95.31 102 ILE A CA 1
ATOM 816 C C . ILE A 1 102 ? 1.326 0.788 7.632 1.00 95.31 102 ILE A C 1
ATOM 818 O O . ILE A 1 102 ? 1.570 1.825 7.018 1.00 95.31 102 ILE A O 1
ATOM 822 N N . LEU A 1 103 ? 2.088 -0.295 7.536 1.00 94.69 103 LEU A N 1
ATOM 823 C CA . LEU A 1 103 ? 3.312 -0.342 6.749 1.00 94.69 103 LEU A CA 1
ATOM 824 C C . LEU A 1 103 ? 3.168 -1.383 5.645 1.00 94.69 103 LEU A C 1
ATOM 826 O O . LEU A 1 103 ? 3.066 -2.577 5.920 1.00 94.69 103 LEU A O 1
ATOM 830 N N . ALA A 1 104 ? 3.173 -0.940 4.392 1.00 94.69 104 ALA A N 1
ATOM 831 C CA . ALA A 1 104 ? 2.981 -1.804 3.237 1.00 94.69 104 ALA A CA 1
ATOM 832 C C . ALA A 1 104 ? 4.237 -1.864 2.373 1.00 94.69 104 ALA A C 1
ATOM 834 O O . ALA A 1 104 ? 4.606 -0.904 1.699 1.00 94.69 104 ALA A O 1
ATOM 835 N N . GLN A 1 105 ? 4.882 -3.028 2.337 1.00 92.50 105 GLN A N 1
ATOM 836 C CA . GLN A 1 105 ? 5.982 -3.247 1.408 1.00 92.50 105 GLN A CA 1
ATOM 837 C C . GLN A 1 105 ? 5.461 -3.363 -0.028 1.00 92.50 105 GLN A C 1
ATOM 839 O O . GLN A 1 105 ? 4.516 -4.106 -0.279 1.00 92.50 105 GLN A O 1
ATOM 844 N N . ILE A 1 106 ? 6.057 -2.645 -0.975 1.00 90.31 106 ILE A N 1
ATOM 845 C CA . ILE A 1 106 ? 5.602 -2.663 -2.380 1.00 90.31 106 ILE A CA 1
ATOM 846 C C . ILE A 1 106 ? 6.492 -3.510 -3.298 1.00 90.31 106 ILE A C 1
ATOM 848 O O . ILE A 1 106 ? 6.215 -3.649 -4.482 1.00 90.31 106 ILE A O 1
ATOM 852 N N . GLY A 1 107 ? 7.599 -4.035 -2.769 1.00 84.88 107 GLY A N 1
ATOM 853 C CA . GLY A 1 107 ? 8.431 -5.000 -3.481 1.00 84.88 107 GLY A CA 1
ATOM 854 C C . GLY A 1 107 ? 7.797 -6.390 -3.467 1.00 84.88 107 GLY A C 1
ATOM 855 O O . GLY A 1 107 ? 7.157 -6.767 -2.485 1.00 84.88 107 GLY A O 1
ATOM 856 N N . PHE A 1 108 ? 8.025 -7.151 -4.535 1.00 84.38 108 PHE A N 1
ATOM 857 C CA . PHE A 1 108 ? 7.547 -8.526 -4.700 1.00 84.38 108 PHE A CA 1
ATOM 858 C C . PHE A 1 108 ? 8.679 -9.412 -5.220 1.00 84.38 108 PHE A C 1
ATOM 860 O O . PHE A 1 108 ? 9.563 -8.924 -5.935 1.00 84.38 108 PHE A O 1
ATOM 867 N N . THR A 1 109 ? 8.643 -10.707 -4.906 1.00 83.25 109 THR A N 1
ATOM 868 C CA . THR A 1 109 ? 9.536 -11.679 -5.545 1.00 83.25 109 THR A CA 1
ATOM 869 C C . THR A 1 109 ? 9.127 -11.900 -7.006 1.00 83.25 109 THR A C 1
ATOM 871 O O . THR A 1 109 ? 8.001 -11.614 -7.421 1.00 83.25 109 THR A O 1
ATOM 874 N N . GLY A 1 110 ? 10.077 -12.337 -7.836 1.00 82.38 110 GLY A N 1
ATOM 875 C CA . GLY A 1 110 ? 9.888 -12.415 -9.290 1.00 82.38 110 GLY A CA 1
ATOM 876 C C . GLY A 1 110 ? 8.868 -13.461 -9.760 1.00 82.38 110 GLY A C 1
ATOM 877 O O . GLY A 1 110 ? 8.451 -13.413 -10.914 1.00 82.38 110 GLY A O 1
ATOM 878 N N . ASP A 1 111 ? 8.480 -14.386 -8.888 1.00 87.06 111 ASP A N 1
ATOM 879 C CA . ASP A 1 111 ? 7.570 -15.506 -9.132 1.00 87.06 111 ASP A CA 1
ATOM 880 C C . ASP A 1 111 ? 6.117 -15.243 -8.693 1.00 87.06 111 ASP A C 1
ATOM 882 O O . ASP A 1 111 ? 5.240 -16.064 -8.972 1.00 87.06 111 ASP A O 1
ATOM 886 N N . ILE A 1 112 ? 5.836 -14.095 -8.065 1.00 90.81 112 ILE A N 1
ATOM 887 C CA . ILE A 1 112 ? 4.483 -13.736 -7.624 1.00 90.81 112 ILE A CA 1
ATOM 888 C C . ILE A 1 112 ? 3.593 -13.385 -8.814 1.00 90.81 112 ILE A C 1
ATOM 890 O O . ILE A 1 112 ? 3.950 -12.595 -9.697 1.00 90.81 112 ILE A O 1
ATOM 894 N N . ARG A 1 113 ? 2.385 -13.952 -8.819 1.00 92.19 113 ARG A N 1
ATOM 895 C CA . ARG A 1 113 ? 1.400 -13.742 -9.881 1.00 92.19 113 ARG A CA 1
ATOM 896 C C . ARG A 1 113 ? 0.708 -12.389 -9.730 1.00 92.19 113 ARG A C 1
ATOM 898 O O . ARG A 1 113 ? 0.487 -11.891 -8.629 1.00 92.19 113 ARG A O 1
ATOM 905 N N . THR A 1 114 ? 0.298 -11.801 -10.853 1.00 90.31 114 THR A N 1
ATOM 906 C CA . THR A 1 114 ? -0.330 -10.468 -10.880 1.00 90.31 114 THR A CA 1
ATOM 907 C C . THR A 1 114 ? -1.599 -10.382 -10.031 1.00 90.31 114 THR A C 1
ATOM 909 O O . THR A 1 114 ? -1.819 -9.362 -9.384 1.00 90.31 114 THR A O 1
ATOM 912 N N . HIS A 1 115 ? -2.413 -11.441 -9.978 1.00 93.44 115 HIS A N 1
ATOM 913 C CA . HIS A 1 115 ? -3.629 -11.437 -9.161 1.00 93.44 115 HIS A CA 1
ATOM 914 C C . HIS A 1 115 ? -3.338 -11.458 -7.655 1.00 93.44 115 HIS A C 1
ATOM 916 O O . HIS A 1 115 ? -4.096 -10.863 -6.905 1.00 93.44 115 HIS A O 1
ATOM 922 N N . GLN A 1 116 ? -2.226 -12.052 -7.207 1.00 94.75 116 GLN A N 1
ATOM 923 C CA . GLN A 1 116 ? -1.828 -12.018 -5.792 1.00 94.75 116 GLN A CA 1
ATOM 924 C C . GLN A 1 116 ? -1.452 -10.598 -5.362 1.00 94.75 116 GLN A C 1
ATOM 926 O O . GLN A 1 116 ? -1.867 -10.123 -4.305 1.00 94.75 116 GLN A O 1
ATOM 931 N N . ILE A 1 117 ? -0.708 -9.891 -6.220 1.00 93.81 117 ILE A N 1
ATOM 932 C CA . ILE A 1 117 ? -0.363 -8.477 -6.024 1.00 93.81 117 ILE A CA 1
ATOM 933 C C . ILE A 1 117 ? -1.642 -7.632 -5.936 1.00 93.81 117 ILE A C 1
ATOM 935 O O . ILE A 1 117 ? -1.790 -6.822 -5.020 1.00 93.81 117 ILE A O 1
ATOM 939 N N . TYR A 1 118 ? -2.578 -7.860 -6.860 1.00 95.00 118 TYR A N 1
ATOM 940 C CA . TYR A 1 118 ? -3.876 -7.191 -6.883 1.00 95.00 118 TYR A CA 1
ATOM 941 C C . TYR A 1 118 ? -4.687 -7.451 -5.604 1.00 95.00 118 TYR A C 1
ATOM 943 O O . TYR A 1 118 ? -5.053 -6.502 -4.914 1.00 95.00 118 TYR A O 1
ATOM 951 N N . ASN A 1 119 ? -4.892 -8.720 -5.236 1.00 96.38 119 ASN A N 1
ATOM 952 C CA . ASN A 1 119 ? -5.665 -9.122 -4.059 1.00 96.38 119 ASN A CA 1
ATOM 953 C C . ASN A 1 119 ? -5.066 -8.559 -2.762 1.00 96.38 119 ASN A C 1
ATOM 955 O O . ASN A 1 119 ? -5.806 -8.124 -1.880 1.00 96.38 119 ASN A O 1
ATOM 959 N N . ARG A 1 120 ? -3.732 -8.500 -2.645 1.00 95.88 120 ARG A N 1
ATOM 960 C CA . ARG A 1 120 ? -3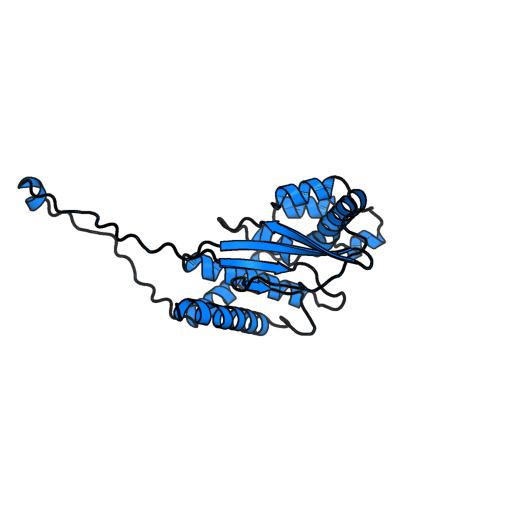.065 -7.835 -1.516 1.00 95.88 120 ARG A CA 1
ATOM 961 C C . ARG A 1 120 ? -3.349 -6.336 -1.486 1.00 95.88 120 ARG A C 1
ATOM 963 O O . ARG A 1 120 ? -3.612 -5.796 -0.414 1.00 95.88 120 ARG A O 1
ATOM 970 N N . GLY A 1 121 ? -3.295 -5.667 -2.639 1.00 95.25 121 GLY A N 1
ATOM 971 C CA . GLY A 1 121 ? -3.658 -4.254 -2.753 1.00 95.25 121 GLY A CA 1
ATOM 972 C C . GLY A 1 121 ? -5.090 -3.996 -2.280 1.00 95.25 121 GLY A C 1
ATOM 973 O O . GLY A 1 121 ? -5.311 -3.120 -1.443 1.00 95.25 121 GLY A O 1
ATOM 974 N N . VAL A 1 122 ? -6.033 -4.825 -2.741 1.00 96.38 122 VAL A N 1
ATOM 975 C CA . VAL A 1 122 ? -7.443 -4.798 -2.327 1.00 96.38 122 VAL A CA 1
ATOM 976 C C . VAL A 1 122 ? -7.575 -4.986 -0.812 1.00 96.38 122 VAL A C 1
ATOM 978 O O . VAL A 1 122 ? -8.295 -4.233 -0.161 1.00 96.38 122 VAL A O 1
ATOM 981 N N . ALA A 1 123 ? -6.838 -5.935 -0.229 1.00 96.56 123 ALA A N 1
ATOM 982 C CA . ALA A 1 123 ? -6.852 -6.196 1.210 1.00 96.56 123 ALA A CA 1
ATOM 983 C C . ALA A 1 123 ? -6.392 -4.984 2.035 1.00 96.56 123 ALA A C 1
ATOM 985 O O . ALA A 1 123 ? -7.025 -4.629 3.030 1.00 96.56 123 ALA A O 1
ATOM 986 N N . ILE A 1 124 ? -5.303 -4.332 1.611 1.00 96.12 124 ILE A N 1
ATOM 987 C CA . ILE A 1 124 ? -4.767 -3.135 2.273 1.00 96.12 124 ILE A CA 1
ATOM 988 C C . ILE A 1 124 ? -5.777 -1.987 2.176 1.00 96.12 124 ILE A C 1
ATOM 990 O O . ILE A 1 124 ? -6.071 -1.351 3.188 1.00 96.12 124 ILE A O 1
ATOM 994 N N . ALA A 1 125 ? -6.350 -1.748 0.993 1.00 95.56 125 ALA A N 1
ATOM 995 C CA . ALA A 1 125 ? -7.365 -0.715 0.797 1.00 95.56 125 ALA A CA 1
ATOM 996 C C . ALA A 1 125 ? -8.610 -0.965 1.667 1.00 95.56 125 ALA A C 1
ATOM 998 O O . ALA A 1 125 ? -9.066 -0.060 2.368 1.00 95.56 125 ALA A O 1
ATOM 999 N N . ALA A 1 126 ? -9.112 -2.204 1.692 1.00 95.38 126 ALA A N 1
ATOM 1000 C CA . ALA A 1 126 ? -10.242 -2.606 2.525 1.00 95.38 126 ALA A CA 1
ATOM 1001 C C . ALA A 1 126 ? -9.966 -2.386 4.021 1.00 95.38 126 ALA A C 1
ATOM 1003 O O . ALA A 1 126 ? -10.820 -1.854 4.729 1.00 95.38 126 ALA A O 1
ATOM 1004 N N . LEU A 1 127 ? -8.764 -2.732 4.498 1.00 94.88 127 LEU A N 1
ATOM 1005 C CA . LEU A 1 127 ? -8.354 -2.516 5.886 1.00 94.88 127 LEU A CA 1
ATOM 1006 C C . LEU A 1 127 ? -8.292 -1.023 6.245 1.00 94.88 127 LEU A C 1
ATOM 1008 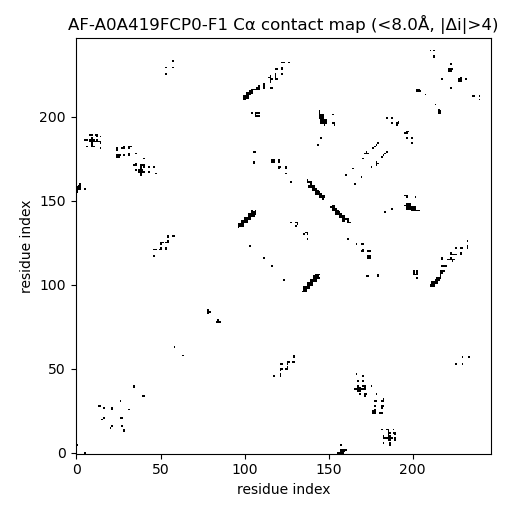O O . LEU A 1 127 ? -8.782 -0.628 7.303 1.00 94.88 127 LEU A O 1
ATOM 1012 N N . VAL A 1 128 ? -7.715 -0.189 5.374 1.00 94.75 128 VAL A N 1
ATOM 1013 C CA . VAL A 1 128 ? -7.621 1.265 5.595 1.00 94.75 128 VAL A CA 1
ATOM 1014 C C . VAL A 1 128 ? -9.028 1.874 5.653 1.00 94.75 128 VAL A C 1
ATOM 1016 O O . VAL A 1 128 ? -9.335 2.603 6.596 1.00 94.75 128 VAL A O 1
ATOM 1019 N N . LYS A 1 129 ? -9.926 1.504 4.723 1.00 92.88 129 LYS A N 1
ATOM 1020 C CA . LYS A 1 129 ? -11.344 1.918 4.754 1.00 92.88 129 LYS A CA 1
ATOM 1021 C C . LYS A 1 129 ? -12.035 1.452 6.036 1.00 92.88 129 LYS A C 1
ATOM 1023 O O . LYS A 1 129 ? -12.743 2.232 6.671 1.00 92.88 129 LYS A O 1
ATOM 1028 N N . TYR A 1 130 ? -11.803 0.205 6.442 1.00 92.06 130 TYR A N 1
ATOM 1029 C CA . TYR A 1 130 ? -12.383 -0.384 7.647 1.00 92.06 130 TYR A CA 1
ATOM 1030 C C . TYR A 1 130 ? -11.987 0.381 8.918 1.00 92.06 130 TYR A C 1
ATOM 1032 O O . TYR A 1 130 ? -12.857 0.826 9.671 1.00 92.06 130 TYR A O 1
ATOM 1040 N N . LEU A 1 131 ? -10.688 0.607 9.128 1.00 91.06 131 LEU A N 1
ATOM 1041 C CA . LEU A 1 131 ? -10.181 1.318 10.303 1.00 91.06 131 LEU A CA 1
ATOM 1042 C C . LEU A 1 131 ? -10.559 2.807 10.292 1.00 91.06 131 LEU A C 1
ATOM 1044 O O . LEU A 1 131 ? -10.949 3.348 11.332 1.00 91.06 131 LEU A O 1
ATOM 1048 N N . GLY A 1 132 ? -10.513 3.451 9.122 1.00 90.19 132 GLY A N 1
ATOM 1049 C CA . GLY A 1 132 ? -10.923 4.845 8.950 1.00 90.19 132 GLY A CA 1
ATOM 1050 C C . GLY A 1 132 ? -12.408 5.044 9.260 1.00 90.19 132 GLY A C 1
ATOM 1051 O O . GLY A 1 132 ? -12.767 5.927 10.037 1.00 90.19 132 GLY A O 1
ATOM 1052 N N . ASN A 1 133 ? -13.277 4.155 8.763 1.00 87.75 133 ASN A N 1
ATOM 1053 C CA . ASN A 1 133 ? -14.711 4.177 9.071 1.00 87.75 133 ASN A CA 1
ATOM 1054 C C . ASN A 1 133 ? -15.002 3.864 10.550 1.00 87.75 133 ASN A C 1
ATOM 1056 O O . ASN A 1 133 ? -15.968 4.367 11.123 1.00 87.75 133 ASN A O 1
ATOM 1060 N N . ALA A 1 134 ? -14.144 3.077 11.202 1.00 85.50 134 ALA A N 1
ATOM 1061 C CA . ALA A 1 134 ? -14.195 2.883 12.646 1.00 85.50 134 ALA A CA 1
ATOM 1062 C C . ALA A 1 134 ? -13.698 4.114 13.439 1.00 85.50 134 ALA A C 1
ATOM 1064 O O . ALA A 1 134 ? -13.787 4.112 14.669 1.00 85.50 134 ALA A O 1
ATOM 1065 N N . GLY A 1 135 ? -13.209 5.171 12.785 1.00 86.44 135 GLY A N 1
ATOM 1066 C CA . GLY A 1 135 ? -12.790 6.432 13.400 1.00 86.44 135 GLY A CA 1
ATOM 1067 C C . GLY A 1 135 ? -11.361 6.434 13.946 1.00 86.44 135 GLY A C 1
ATOM 1068 O O . GLY A 1 135 ? -11.052 7.258 14.808 1.00 86.44 135 GLY A O 1
ATOM 1069 N N . TYR A 1 136 ? -10.511 5.498 13.515 1.00 88.38 136 TYR A N 1
ATOM 1070 C CA . TYR A 1 136 ? -9.087 5.526 13.851 1.00 88.38 136 TYR A CA 1
ATOM 1071 C C . TYR A 1 136 ? -8.343 6.491 12.918 1.00 88.38 136 TYR A C 1
ATOM 1073 O O . TYR A 1 136 ? -8.510 6.384 11.703 1.00 88.38 136 TYR A O 1
ATOM 1081 N N . PRO A 1 137 ? -7.505 7.404 13.442 1.00 89.62 137 PRO A N 1
ATOM 1082 C CA . PRO A 1 137 ? -6.538 8.111 12.613 1.00 89.62 137 PRO A CA 1
ATOM 1083 C C . PRO A 1 137 ? -5.491 7.119 12.095 1.00 89.62 137 PRO A C 1
ATOM 1085 O O . PRO A 1 137 ? -5.023 6.258 12.844 1.00 89.62 137 PRO A O 1
ATOM 1088 N N . LEU A 1 138 ? -5.129 7.225 10.818 1.00 92.88 138 LEU A N 1
ATOM 1089 C CA . LEU A 1 138 ? -4.252 6.266 10.149 1.00 92.88 138 LEU A CA 1
ATOM 1090 C C . LEU A 1 138 ? -2.964 6.941 9.690 1.00 92.88 138 LEU A C 1
ATOM 1092 O O . LEU A 1 138 ? -2.971 8.085 9.241 1.00 92.88 138 LEU A O 1
ATOM 1096 N N . ASN A 1 139 ? -1.863 6.205 9.786 1.00 94.44 139 ASN A N 1
ATOM 1097 C CA . ASN A 1 139 ? -0.594 6.553 9.169 1.00 94.44 139 ASN A CA 1
ATOM 1098 C C . ASN A 1 139 ? -0.208 5.423 8.213 1.00 94.44 139 ASN A C 1
ATOM 1100 O O . ASN A 1 139 ? 0.270 4.379 8.654 1.00 94.44 139 ASN A O 1
ATOM 1104 N N . LEU A 1 140 ? -0.466 5.609 6.918 1.00 96.25 140 LEU A N 1
ATOM 1105 C CA . LEU A 1 140 ? -0.115 4.639 5.885 1.00 96.25 140 LEU A CA 1
ATOM 1106 C C . LEU A 1 140 ? 1.249 4.985 5.289 1.00 96.25 140 LEU A C 1
ATOM 1108 O O . LEU A 1 140 ? 1.434 6.060 4.724 1.00 96.25 140 LEU A O 1
ATOM 1112 N N . GLN A 1 141 ? 2.184 4.046 5.361 1.00 96.12 141 GLN A N 1
ATOM 1113 C CA . GLN A 1 141 ? 3.500 4.168 4.753 1.00 96.12 141 GLN A CA 1
ATOM 1114 C C . GLN A 1 141 ? 3.725 3.048 3.742 1.00 96.12 141 GLN A C 1
ATOM 1116 O O . GLN A 1 141 ? 3.549 1.865 4.042 1.00 96.12 141 GLN A O 1
ATOM 1121 N N . LEU A 1 142 ? 4.160 3.421 2.542 1.00 94.69 142 LEU A N 1
ATOM 1122 C CA . LEU A 1 142 ? 4.683 2.479 1.564 1.00 94.69 142 LEU A CA 1
ATOM 1123 C C . LEU A 1 142 ? 6.174 2.288 1.796 1.00 94.69 142 LEU A C 1
ATOM 1125 O O . LEU A 1 142 ? 6.901 3.230 2.114 1.00 94.69 142 LEU A O 1
ATOM 1129 N N . LEU A 1 143 ? 6.635 1.059 1.615 1.00 92.06 143 LEU A N 1
ATOM 1130 C CA . LEU A 1 143 ? 7.999 0.683 1.925 1.00 92.06 143 LEU A CA 1
ATOM 1131 C C . LEU A 1 143 ? 8.691 0.041 0.733 1.00 92.06 143 LEU A C 1
ATOM 1133 O O . LEU A 1 143 ? 8.220 -0.957 0.177 1.00 92.06 143 LEU A O 1
A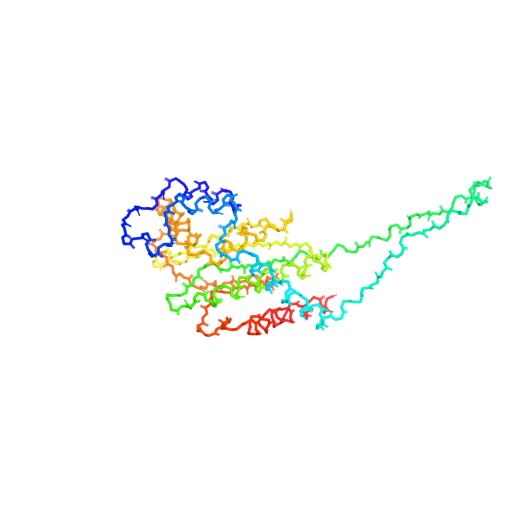TOM 1137 N N . ILE A 1 144 ? 9.856 0.592 0.393 1.00 89.19 144 ILE A N 1
ATOM 1138 C CA . ILE A 1 144 ? 10.751 0.032 -0.615 1.00 89.19 144 ILE A CA 1
ATOM 1139 C C . ILE A 1 144 ? 12.087 -0.307 0.025 1.00 89.19 144 ILE A C 1
ATOM 1141 O O . ILE A 1 144 ? 12.749 0.556 0.599 1.00 89.19 144 ILE A O 1
ATOM 1145 N N . ASN A 1 145 ? 12.499 -1.561 -0.123 1.00 87.38 145 ASN A N 1
ATOM 1146 C CA . ASN A 1 145 ? 13.807 -2.024 0.304 1.00 87.38 145 ASN A CA 1
ATOM 1147 C C . ASN A 1 145 ? 14.746 -2.164 -0.893 1.00 87.38 145 ASN A C 1
ATOM 1149 O O . ASN A 1 145 ? 14.411 -2.773 -1.914 1.00 87.38 145 ASN A O 1
ATOM 1153 N N . PHE A 1 146 ? 15.953 -1.649 -0.714 1.00 84.06 146 PHE A N 1
ATOM 1154 C CA . PHE A 1 146 ? 17.055 -1.761 -1.650 1.00 84.06 146 PHE A CA 1
ATOM 1155 C C . PHE A 1 146 ? 18.255 -2.383 -0.943 1.00 84.06 146 PHE A C 1
ATOM 1157 O O . PHE A 1 146 ? 18.516 -2.117 0.232 1.00 84.06 146 PHE A O 1
ATOM 1164 N N . HIS A 1 147 ? 19.020 -3.190 -1.665 1.00 77.12 147 HIS A N 1
ATOM 1165 C CA . HIS A 1 147 ? 20.262 -3.737 -1.145 1.00 77.12 147 HIS A CA 1
ATOM 1166 C C . HIS A 1 147 ? 21.314 -2.636 -1.014 1.00 77.12 147 HIS A C 1
ATOM 1168 O O . HIS A 1 147 ? 21.579 -1.890 -1.962 1.00 77.12 147 HIS A O 1
ATOM 1174 N N . ARG A 1 148 ? 21.992 -2.600 0.133 1.00 72.38 148 ARG A N 1
ATOM 1175 C CA . ARG A 1 148 ? 23.148 -1.742 0.400 1.00 72.38 148 ARG A CA 1
ATOM 1176 C C . ARG A 1 148 ? 24.397 -2.597 0.623 1.00 72.38 148 ARG A C 1
ATOM 1178 O O . ARG A 1 148 ? 24.824 -2.830 1.753 1.00 72.38 148 ARG A O 1
ATOM 1185 N N . ASN A 1 149 ? 25.042 -3.014 -0.470 1.00 68.19 149 ASN A N 1
ATOM 1186 C CA . ASN A 1 149 ? 26.320 -3.748 -0.451 1.00 68.19 149 ASN A CA 1
ATOM 1187 C C . ASN A 1 149 ? 26.312 -4.946 0.533 1.00 68.19 149 ASN A C 1
ATOM 1189 O O . ASN A 1 149 ? 25.265 -5.476 0.891 1.00 68.19 149 ASN A O 1
ATOM 1193 N N . ARG A 1 150 ? 27.488 -5.373 1.008 1.00 62.06 150 ARG A N 1
ATOM 1194 C CA . ARG A 1 150 ? 27.655 -6.387 2.068 1.00 62.06 150 ARG A CA 1
ATOM 1195 C C . ARG A 1 150 ? 27.192 -5.927 3.464 1.00 62.06 150 ARG A C 1
ATOM 1197 O O . ARG A 1 150 ? 27.410 -6.654 4.426 1.00 62.06 150 ARG A O 1
ATOM 1204 N N . TYR A 1 151 ? 26.630 -4.721 3.597 1.00 61.00 151 TYR A N 1
ATOM 1205 C CA . TYR A 1 151 ? 26.485 -4.024 4.883 1.00 61.00 151 TYR A CA 1
ATOM 1206 C C . TYR A 1 151 ? 25.036 -3.723 5.289 1.00 61.00 151 TYR A C 1
ATOM 1208 O O . TYR A 1 151 ? 24.832 -3.136 6.350 1.00 61.00 151 TYR A O 1
ATOM 1216 N N . GLY A 1 152 ? 24.035 -4.124 4.496 1.00 70.94 152 GLY A N 1
ATOM 1217 C CA . GLY A 1 152 ? 22.641 -4.141 4.942 1.00 70.94 152 GLY A CA 1
ATOM 1218 C C . GLY A 1 152 ? 21.619 -3.746 3.882 1.00 70.94 152 GLY A C 1
ATOM 1219 O O . GLY A 1 152 ? 21.861 -3.843 2.680 1.00 70.94 152 GLY A O 1
ATOM 1220 N N . THR A 1 153 ? 20.470 -3.293 4.370 1.00 78.00 153 THR A N 1
ATOM 1221 C CA . THR A 1 153 ? 19.311 -2.850 3.590 1.00 78.00 153 THR A CA 1
ATOM 1222 C C . THR A 1 153 ? 19.192 -1.334 3.702 1.00 78.00 153 THR A C 1
ATOM 1224 O O . THR A 1 153 ? 19.369 -0.779 4.788 1.00 78.00 153 THR A O 1
ATOM 1227 N N . TYR A 1 154 ? 18.884 -0.652 2.602 1.00 83.31 154 TYR A N 1
ATOM 1228 C CA . TYR A 1 154 ? 18.328 0.696 2.652 1.00 83.31 154 TYR A CA 1
ATOM 1229 C C . TYR A 1 154 ? 16.813 0.603 2.500 1.00 83.31 154 TYR A C 1
ATOM 1231 O O . TYR A 1 154 ? 16.318 0.028 1.532 1.00 83.31 154 TYR A O 1
ATOM 1239 N N . THR A 1 155 ? 16.088 1.190 3.444 1.00 87.12 155 THR A N 1
ATOM 1240 C CA . THR A 1 155 ? 14.627 1.178 3.469 1.00 87.12 155 THR A CA 1
ATOM 1241 C C . THR A 1 155 ? 14.111 2.596 3.288 1.00 87.12 155 THR A C 1
ATOM 1243 O O . THR A 1 155 ? 14.372 3.4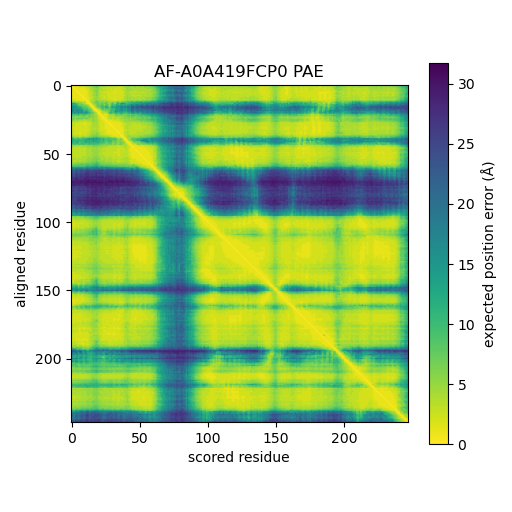69 4.117 1.00 87.12 155 THR A O 1
ATOM 1246 N N . ALA A 1 156 ? 13.370 2.823 2.208 1.00 88.50 156 ALA A N 1
ATOM 1247 C CA . ALA A 1 156 ? 12.639 4.058 1.983 1.00 88.50 156 ALA A CA 1
ATOM 1248 C C . ALA A 1 156 ? 11.226 3.922 2.557 1.00 88.50 156 ALA A C 1
ATOM 1250 O O . ALA A 1 156 ? 10.473 3.043 2.136 1.00 88.50 156 ALA A O 1
ATOM 1251 N N . TYR A 1 157 ? 10.886 4.806 3.494 1.00 92.50 157 TYR A N 1
ATOM 1252 C CA . TYR A 1 157 ? 9.534 4.971 4.025 1.00 92.50 157 TYR A CA 1
ATOM 1253 C C . TYR A 1 157 ? 8.871 6.142 3.304 1.00 92.50 157 TYR A C 1
ATOM 1255 O O . TYR A 1 157 ? 9.359 7.279 3.382 1.00 92.50 157 TYR A O 1
ATOM 1263 N N . ILE A 1 158 ? 7.794 5.848 2.584 1.00 94.12 158 ILE A N 1
ATOM 1264 C CA . ILE A 1 158 ? 7.042 6.802 1.778 1.00 94.12 158 ILE A CA 1
ATOM 1265 C C . ILE A 1 158 ? 5.697 7.032 2.458 1.00 94.12 158 ILE A C 1
ATOM 1267 O O . ILE A 1 158 ? 4.839 6.152 2.455 1.00 94.12 158 ILE A O 1
ATOM 1271 N N . ASP A 1 159 ? 5.522 8.208 3.044 1.00 94.81 159 ASP A N 1
ATOM 1272 C CA . ASP A 1 159 ? 4.289 8.608 3.710 1.00 94.81 159 ASP A CA 1
ATOM 1273 C C . ASP A 1 159 ? 3.194 8.784 2.649 1.00 94.81 159 ASP A C 1
ATOM 1275 O O . ASP A 1 159 ? 3.323 9.610 1.734 1.00 94.81 159 ASP A O 1
ATOM 1279 N N . PHE A 1 160 ? 2.145 7.965 2.745 1.00 93.75 160 PHE A N 1
ATOM 1280 C CA . PHE A 1 160 ? 1.038 7.936 1.799 1.00 93.75 160 PHE A CA 1
ATOM 1281 C C . PHE A 1 160 ? -0.156 8.722 2.358 1.00 93.75 160 PHE A C 1
ATOM 1283 O O . PHE A 1 160 ? -0.555 8.507 3.509 1.00 93.75 160 PHE A O 1
ATOM 1290 N N . PRO A 1 161 ? -0.760 9.626 1.568 1.00 87.94 161 PRO A N 1
ATOM 1291 C CA . PRO A 1 161 ? -1.920 10.382 2.016 1.00 87.94 161 PRO A CA 1
ATOM 1292 C C . PRO A 1 161 ? -3.112 9.441 2.237 1.00 87.94 161 PRO A C 1
ATOM 1294 O O . PRO A 1 161 ? -3.570 8.770 1.318 1.00 87.94 161 PRO A O 1
ATOM 1297 N N . SER A 1 162 ? -3.592 9.374 3.480 1.00 82.31 162 SER A N 1
ATOM 1298 C CA . SER A 1 162 ? -4.688 8.485 3.896 1.00 82.31 162 SER A CA 1
ATOM 1299 C C . SER A 1 162 ? -5.940 9.226 4.378 1.00 82.31 162 SER A C 1
ATOM 1301 O O . SER A 1 162 ? -6.933 8.578 4.696 1.00 82.31 162 SER A O 1
ATOM 1303 N N . ASP A 1 163 ? -5.922 10.565 4.383 1.00 80.75 163 ASP A N 1
ATOM 1304 C CA . ASP A 1 163 ? -7.058 11.411 4.769 1.00 80.75 163 ASP A CA 1
ATOM 1305 C C . ASP A 1 163 ? -7.148 12.685 3.887 1.00 80.75 163 ASP A C 1
ATOM 1307 O O . ASP A 1 163 ? -6.408 13.645 4.124 1.00 80.75 163 ASP A O 1
ATOM 1311 N N . PRO A 1 164 ? -8.006 12.709 2.844 1.00 84.56 164 PRO A N 1
ATOM 1312 C CA . PRO A 1 164 ? -8.783 11.579 2.334 1.00 84.56 164 PRO A CA 1
ATOM 1313 C C . PRO A 1 164 ? -7.885 10.545 1.640 1.00 84.56 164 PRO A C 1
ATOM 1315 O O . PRO A 1 164 ? -6.862 10.886 1.046 1.00 84.56 164 PRO A O 1
ATOM 1318 N N . LEU A 1 165 ? -8.281 9.272 1.698 1.00 87.94 165 LEU A N 1
ATOM 1319 C CA . LEU A 1 165 ? -7.594 8.209 0.973 1.00 87.94 165 LEU A CA 1
ATOM 1320 C C . LEU A 1 165 ? -7.940 8.273 -0.519 1.00 87.94 165 LEU A C 1
ATOM 1322 O O . LEU A 1 165 ? -9.095 8.082 -0.897 1.00 87.94 165 LEU A O 1
ATOM 1326 N N . ASP A 1 166 ? -6.928 8.479 -1.354 1.00 91.81 166 ASP A N 1
ATOM 1327 C CA . ASP A 1 166 ? -7.038 8.346 -2.807 1.00 91.81 166 ASP A CA 1
ATOM 1328 C C . ASP A 1 166 ? -6.873 6.864 -3.193 1.00 91.81 166 ASP A C 1
ATOM 1330 O O . ASP A 1 166 ? -5.762 6.324 -3.193 1.00 91.81 166 ASP A O 1
ATOM 1334 N N . ILE A 1 167 ? -8.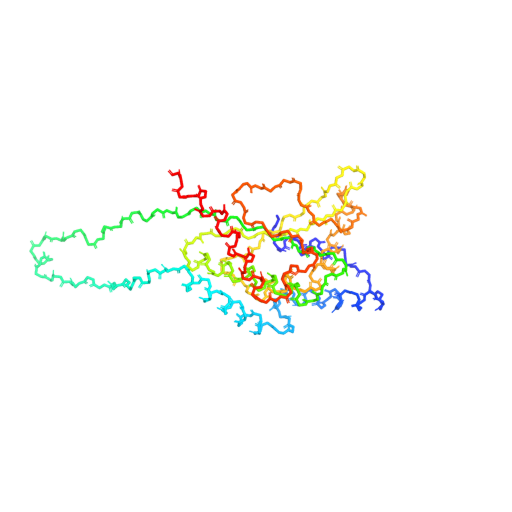000 6.183 -3.439 1.00 91.19 167 ILE A N 1
ATOM 1335 C CA . ILE A 1 167 ? -8.042 4.744 -3.759 1.00 91.19 167 ILE A CA 1
ATOM 1336 C C . ILE A 1 167 ? -7.344 4.448 -5.084 1.00 91.19 167 ILE A C 1
ATOM 1338 O O . ILE A 1 167 ? -6.668 3.425 -5.197 1.00 91.19 167 ILE A O 1
ATOM 1342 N N . ASP A 1 168 ? -7.461 5.344 -6.054 1.00 92.56 168 ASP A N 1
ATOM 1343 C CA . ASP A 1 168 ? -6.903 5.185 -7.392 1.00 92.56 168 ASP A CA 1
ATOM 1344 C C . ASP A 1 168 ? -5.378 5.249 -7.315 1.00 92.56 168 ASP A C 1
ATOM 1346 O O . ASP A 1 168 ? -4.668 4.347 -7.774 1.00 92.56 168 ASP A O 1
ATOM 1350 N N . LEU A 1 169 ? -4.864 6.265 -6.619 1.00 93.19 169 LEU A N 1
ATOM 1351 C CA . LEU A 1 169 ? -3.438 6.396 -6.359 1.00 93.19 169 LEU A CA 1
ATOM 1352 C C . LEU A 1 169 ? -2.904 5.235 -5.513 1.00 93.19 169 LEU A C 1
ATOM 1354 O O . LEU A 1 169 ? -1.792 4.759 -5.761 1.00 93.19 169 LEU A O 1
ATOM 1358 N N . LEU A 1 170 ? -3.678 4.756 -4.533 1.00 93.38 170 LEU A N 1
ATOM 1359 C CA . LEU A 1 170 ? -3.283 3.615 -3.709 1.00 93.38 170 LEU A CA 1
ATOM 1360 C C . LEU A 1 170 ? -3.217 2.333 -4.546 1.00 93.38 170 LEU A C 1
ATOM 1362 O O . LEU A 1 170 ? -2.239 1.590 -4.451 1.00 93.38 170 LEU A O 1
ATOM 1366 N N . ASN A 1 171 ? -4.220 2.091 -5.392 1.00 94.00 171 ASN A N 1
ATOM 1367 C CA . ASN A 1 171 ? -4.233 0.984 -6.342 1.00 94.00 171 ASN A CA 1
ATOM 1368 C C . ASN A 1 171 ? -3.003 1.059 -7.249 1.00 94.00 171 ASN A C 1
ATOM 1370 O O . ASN A 1 171 ? -2.243 0.095 -7.336 1.00 94.00 171 ASN A O 1
ATOM 1374 N N . TYR A 1 172 ? -2.746 2.224 -7.851 1.00 93.94 172 TYR A N 1
ATOM 1375 C CA . TYR A 1 172 ? -1.561 2.436 -8.672 1.00 93.94 172 TYR A CA 1
ATOM 1376 C C . TYR A 1 172 ? -0.271 2.104 -7.917 1.00 93.94 172 TYR A C 1
ATOM 1378 O O . TYR A 1 172 ? 0.570 1.358 -8.428 1.00 93.94 172 TYR A O 1
ATOM 1386 N N . ALA A 1 173 ? -0.133 2.593 -6.687 1.00 93.50 173 ALA A N 1
ATOM 1387 C CA . ALA A 1 173 ? 1.067 2.393 -5.892 1.00 93.50 173 ALA A CA 1
ATOM 1388 C C . ALA A 1 173 ? 1.286 0.934 -5.453 1.00 93.50 173 ALA A C 1
ATOM 1390 O O . ALA A 1 173 ? 2.430 0.477 -5.378 1.00 93.50 173 ALA A O 1
ATOM 1391 N N . LEU A 1 174 ? 0.208 0.197 -5.171 1.00 93.06 174 LEU A N 1
ATOM 1392 C CA . LEU A 1 174 ? 0.273 -1.172 -4.652 1.00 93.06 174 LEU A CA 1
ATOM 1393 C C . LEU A 1 174 ? 0.272 -2.246 -5.742 1.00 93.06 174 LEU A C 1
ATOM 1395 O O . LEU A 1 174 ? 0.867 -3.304 -5.535 1.00 93.06 174 LEU A O 1
ATOM 1399 N N . THR A 1 175 ? -0.400 -2.011 -6.871 1.00 91.62 175 THR A N 1
ATOM 1400 C CA . THR A 1 175 ? -0.647 -3.055 -7.879 1.00 91.62 175 THR A CA 1
ATOM 1401 C C . THR A 1 175 ? 0.120 -2.850 -9.179 1.00 91.62 175 THR A C 1
ATOM 1403 O O . THR A 1 175 ? 0.385 -3.814 -9.907 1.00 91.62 175 THR A O 1
ATOM 1406 N N . SER A 1 176 ? 0.536 -1.615 -9.477 1.00 90.56 176 SER A N 1
ATOM 1407 C CA . SER A 1 176 ? 1.214 -1.324 -10.733 1.00 90.56 176 SER A CA 1
ATOM 1408 C C . SER A 1 176 ? 2.671 -1.760 -10.725 1.00 90.56 176 SER A C 1
ATOM 1410 O O . SER A 1 176 ? 3.491 -1.316 -9.917 1.00 90.56 176 SER A O 1
ATOM 1412 N N . ARG A 1 177 ? 3.046 -2.518 -11.760 1.00 87.44 177 ARG A N 1
ATOM 1413 C CA . ARG A 1 177 ? 4.458 -2.749 -12.092 1.00 87.44 177 ARG A CA 1
ATOM 1414 C C . ARG A 1 177 ? 5.186 -1.441 -12.403 1.00 87.44 177 ARG A C 1
ATOM 1416 O O . ARG A 1 177 ? 6.368 -1.345 -12.088 1.00 87.44 177 ARG A O 1
ATOM 1423 N N . MET A 1 178 ? 4.498 -0.440 -12.962 1.00 90.12 178 MET A N 1
ATOM 1424 C CA . MET A 1 178 ? 5.108 0.850 -13.293 1.00 90.12 178 MET A CA 1
ATOM 1425 C C . MET A 1 178 ? 5.502 1.622 -12.033 1.00 90.12 178 MET A C 1
ATOM 1427 O O . MET A 1 178 ? 6.598 2.174 -11.990 1.00 90.12 178 MET A O 1
ATOM 1431 N N . PHE A 1 179 ? 4.686 1.599 -10.976 1.00 91.56 179 PHE A N 1
ATOM 1432 C CA . PHE A 1 179 ? 5.025 2.312 -9.745 1.00 91.56 179 PHE A CA 1
ATOM 1433 C C . PHE A 1 179 ? 6.313 1.765 -9.120 1.00 91.56 179 PHE A C 1
ATOM 1435 O O . PHE A 1 179 ? 7.299 2.489 -8.976 1.00 91.56 179 PHE A O 1
ATOM 1442 N N . TYR A 1 180 ? 6.357 0.463 -8.827 1.00 88.81 180 TYR A N 1
ATOM 1443 C CA . TYR A 1 180 ? 7.548 -0.131 -8.221 1.00 88.81 180 TYR A CA 1
ATOM 1444 C C . TYR A 1 180 ? 8.751 -0.119 -9.171 1.00 88.81 180 TYR A C 1
ATOM 1446 O O . TYR A 1 180 ? 9.840 0.316 -8.799 1.00 88.81 180 TYR A O 1
ATOM 1454 N N . ARG A 1 181 ? 8.575 -0.605 -10.404 1.00 86.56 181 ARG A N 1
ATOM 1455 C CA . ARG A 1 181 ? 9.710 -0.860 -11.291 1.00 86.56 181 ARG A CA 1
ATOM 1456 C C . ARG A 1 181 ? 10.175 0.398 -12.028 1.00 86.56 181 ARG A C 1
ATOM 1458 O O . ARG A 1 181 ? 11.375 0.546 -12.180 1.00 86.56 181 ARG A O 1
ATOM 1465 N N . ARG A 1 182 ? 9.301 1.318 -12.467 1.00 89.12 182 ARG A N 1
ATOM 1466 C CA . ARG A 1 182 ? 9.761 2.593 -13.066 1.00 89.12 182 ARG A CA 1
ATOM 1467 C C . ARG A 1 182 ? 10.122 3.595 -11.987 1.00 89.12 182 ARG A C 1
ATOM 1469 O O . ARG A 1 182 ? 11.283 3.968 -11.880 1.00 89.12 182 ARG A O 1
ATOM 1476 N N . LEU A 1 183 ? 9.156 4.008 -11.170 1.00 91.19 183 LEU A N 1
ATOM 1477 C CA . LEU A 1 183 ? 9.383 5.092 -10.208 1.00 91.19 183 LEU A CA 1
ATOM 1478 C C . LEU A 1 183 ? 10.334 4.643 -9.092 1.00 91.19 183 LEU A C 1
ATOM 1480 O O . LEU A 1 183 ? 11.294 5.346 -8.782 1.00 91.19 183 LEU A O 1
ATOM 1484 N N . GLY A 1 184 ? 10.144 3.433 -8.558 1.00 90.06 184 GLY A N 1
ATOM 1485 C CA . GLY A 1 184 ? 11.036 2.874 -7.540 1.00 90.06 184 GLY A CA 1
ATOM 1486 C C . GLY A 1 184 ? 12.466 2.625 -8.029 1.00 90.06 184 GLY A C 1
ATOM 1487 O O . GLY A 1 184 ? 13.403 2.883 -7.273 1.00 90.06 184 GLY A O 1
ATOM 1488 N N . PHE A 1 185 ? 12.687 2.182 -9.275 1.00 86.88 185 PHE A N 1
ATOM 1489 C CA . PHE A 1 185 ? 14.060 1.996 -9.776 1.00 86.88 185 PHE A CA 1
ATOM 1490 C C . PHE A 1 185 ? 14.716 3.314 -10.184 1.00 86.88 185 PHE A C 1
ATOM 1492 O O . PHE A 1 185 ? 15.912 3.476 -9.946 1.00 86.88 185 PHE A O 1
ATOM 1499 N N . SER A 1 186 ? 13.964 4.273 -10.727 1.00 89.25 186 SER A N 1
ATOM 1500 C CA . SER A 1 186 ? 14.479 5.631 -10.934 1.00 89.25 186 SER A CA 1
ATOM 1501 C C . SER A 1 186 ? 14.907 6.262 -9.604 1.00 89.25 186 SER A C 1
ATOM 1503 O O . SER A 1 186 ? 16.010 6.797 -9.489 1.00 89.25 186 SER A O 1
ATOM 1505 N N . PHE A 1 187 ? 14.102 6.094 -8.550 1.00 89.12 187 PHE A N 1
ATOM 1506 C CA . PHE A 1 187 ? 14.471 6.508 -7.198 1.00 89.12 187 PHE A CA 1
ATOM 1507 C C . PHE A 1 187 ? 15.713 5.764 -6.669 1.00 89.12 187 PHE A C 1
ATOM 1509 O O . PHE A 1 187 ? 16.600 6.376 -6.076 1.00 89.12 187 PHE A O 1
ATOM 1516 N N . ASN A 1 188 ? 15.849 4.462 -6.943 1.00 85.56 188 ASN A N 1
ATOM 1517 C CA . ASN A 1 188 ? 17.063 3.704 -6.619 1.00 85.56 188 ASN A CA 1
ATOM 1518 C C . ASN A 1 188 ? 18.306 4.255 -7.339 1.00 85.56 188 ASN A C 1
ATOM 1520 O O . ASN A 1 188 ? 19.377 4.362 -6.746 1.00 85.56 188 ASN A O 1
ATOM 1524 N N . ASN A 1 189 ? 18.182 4.638 -8.612 1.00 84.19 189 ASN A N 1
ATOM 1525 C CA . ASN A 1 189 ? 19.276 5.257 -9.364 1.00 84.19 189 ASN A CA 1
ATOM 1526 C C . ASN A 1 189 ? 19.691 6.599 -8.754 1.00 84.19 189 ASN A C 1
ATOM 1528 O O . ASN A 1 189 ? 20.885 6.882 -8.636 1.00 84.19 189 ASN A O 1
ATOM 1532 N N . TRP A 1 190 ? 18.723 7.395 -8.303 1.00 86.50 190 TRP A N 1
ATOM 1533 C CA . TRP A 1 190 ? 18.999 8.602 -7.532 1.00 86.50 190 TRP A CA 1
ATOM 1534 C C . TRP A 1 190 ? 19.739 8.284 -6.217 1.00 86.50 190 TRP A C 1
ATOM 1536 O O . TRP A 1 190 ? 20.796 8.860 -5.951 1.00 86.50 190 TRP A O 1
ATOM 1546 N N . LEU A 1 191 ? 19.285 7.282 -5.455 1.00 83.62 191 LEU A N 1
ATOM 1547 C CA . LEU A 1 191 ? 19.954 6.818 -4.228 1.00 83.62 191 LEU A CA 1
ATOM 1548 C C . LEU A 1 191 ? 21.377 6.282 -4.462 1.00 83.62 191 LEU A C 1
ATOM 1550 O O . LEU A 1 191 ? 22.261 6.453 -3.618 1.00 83.62 191 LEU A O 1
ATOM 1554 N N . ARG A 1 192 ? 21.622 5.625 -5.601 1.00 76.75 192 ARG A N 1
ATOM 1555 C CA . ARG A 1 192 ? 22.951 5.135 -6.005 1.00 76.75 192 ARG A CA 1
ATOM 1556 C C . ARG A 1 192 ? 23.945 6.284 -6.152 1.00 76.75 192 ARG A C 1
ATOM 1558 O O . ARG A 1 192 ? 25.095 6.140 -5.741 1.00 76.75 192 ARG A O 1
ATOM 1565 N N . ARG A 1 193 ? 23.507 7.440 -6.667 1.00 73.88 193 ARG A N 1
ATOM 1566 C CA . ARG A 1 193 ? 24.347 8.650 -6.758 1.00 73.88 193 ARG A CA 1
ATOM 1567 C C . ARG A 1 193 ? 24.661 9.249 -5.389 1.00 73.88 193 ARG A C 1
ATOM 1569 O O . ARG A 1 193 ? 25.719 9.849 -5.226 1.00 73.88 193 ARG A O 1
ATOM 1576 N N . THR A 1 194 ? 23.769 9.077 -4.414 1.00 66.81 194 THR A N 1
ATOM 1577 C CA . THR A 1 194 ? 23.921 9.605 -3.050 1.00 66.81 194 THR A CA 1
ATOM 1578 C C . THR A 1 194 ? 24.515 8.592 -2.059 1.00 66.81 194 THR A C 1
ATOM 1580 O O . THR A 1 194 ? 24.693 8.919 -0.887 1.00 66.81 194 THR A O 1
ATOM 1583 N N . SER A 1 195 ? 24.982 7.427 -2.541 1.00 57.91 195 SER A N 1
ATOM 1584 C CA . SER A 1 195 ? 25.741 6.382 -1.811 1.00 57.91 195 SER A CA 1
ATOM 1585 C C . SER A 1 195 ? 24.922 5.358 -0.999 1.00 57.91 195 SER A C 1
ATOM 1587 O O . SER A 1 195 ? 25.496 4.626 -0.184 1.00 57.91 195 SER A O 1
ATOM 1589 N N . ALA A 1 196 ? 23.598 5.284 -1.174 1.00 59.91 196 ALA A N 1
ATOM 1590 C CA . ALA A 1 196 ? 22.724 4.564 -0.237 1.00 59.91 196 ALA A CA 1
ATOM 1591 C C . ALA A 1 196 ? 22.287 3.152 -0.678 1.00 59.91 196 ALA A C 1
ATOM 1593 O O . ALA A 1 196 ? 22.117 2.286 0.180 1.00 59.91 196 ALA A O 1
ATOM 1594 N N . ALA A 1 197 ? 22.150 2.894 -1.978 1.00 59.19 197 ALA A N 1
ATOM 1595 C CA . ALA A 1 197 ? 21.645 1.629 -2.516 1.00 59.19 197 ALA A CA 1
ATOM 1596 C C . ALA A 1 197 ? 22.495 1.154 -3.699 1.00 59.19 197 ALA A C 1
ATOM 1598 O O . ALA A 1 197 ? 23.126 1.965 -4.367 1.00 59.19 197 ALA A O 1
ATOM 1599 N N . ILE A 1 198 ? 22.585 -0.159 -3.916 1.00 61.00 198 ILE A N 1
ATOM 1600 C CA . ILE A 1 198 ? 23.473 -0.782 -4.917 1.00 61.00 198 ILE A CA 1
ATOM 1601 C C . ILE A 1 198 ? 22.762 -1.893 -5.674 1.00 61.00 198 ILE A C 1
ATOM 1603 O O . ILE A 1 198 ? 23.149 -2.177 -6.797 1.00 61.00 198 ILE A O 1
ATOM 1607 N N . ASP A 1 199 ? 21.679 -2.459 -5.144 1.00 59.69 199 ASP A N 1
ATOM 1608 C CA . ASP A 1 199 ? 20.810 -3.376 -5.886 1.00 59.69 199 ASP A CA 1
ATOM 1609 C C . ASP A 1 199 ? 19.357 -3.288 -5.393 1.00 59.69 199 ASP A C 1
ATOM 1611 O O . ASP A 1 199 ? 19.066 -2.580 -4.426 1.00 59.69 199 ASP A O 1
ATOM 1615 N N . TYR A 1 200 ? 18.434 -3.958 -6.068 1.00 70.31 200 TYR A N 1
ATOM 1616 C CA . TYR A 1 200 ? 17.024 -4.061 -5.683 1.00 70.31 200 TYR A CA 1
ATOM 1617 C C . TYR A 1 200 ? 16.688 -5.482 -5.204 1.00 70.31 200 TYR A C 1
ATOM 1619 O O . TYR A 1 200 ? 17.462 -6.408 -5.413 1.00 70.31 200 TYR A O 1
ATOM 1627 N N . GLY A 1 201 ? 15.526 -5.664 -4.567 1.00 64.56 201 GLY A N 1
ATOM 1628 C CA . GLY A 1 201 ? 14.962 -7.005 -4.347 1.00 64.56 201 GLY A CA 1
ATOM 1629 C C . GLY A 1 201 ? 15.019 -7.566 -2.925 1.00 64.56 201 GLY A C 1
ATOM 1630 O O . GLY A 1 201 ? 14.822 -8.766 -2.758 1.00 64.56 201 GLY A O 1
ATOM 1631 N N . GLN A 1 202 ? 15.221 -6.745 -1.885 1.00 72.38 202 GLN A N 1
ATOM 1632 C CA . GLN A 1 202 ? 14.986 -7.231 -0.519 1.00 72.38 202 GLN A CA 1
ATOM 1633 C C . GLN A 1 202 ? 13.501 -7.238 -0.171 1.00 72.38 202 GLN A C 1
ATOM 1635 O O . GLN A 1 202 ? 12.807 -6.232 -0.302 1.00 72.38 202 GLN A O 1
ATOM 1640 N N . CYS A 1 203 ? 13.027 -8.387 0.308 1.00 73.62 203 CYS A N 1
ATOM 1641 C CA . CYS A 1 203 ? 11.616 -8.645 0.582 1.00 73.62 203 CYS A CA 1
ATOM 1642 C C . CYS A 1 203 ? 11.246 -8.677 2.077 1.00 73.62 203 CYS A C 1
ATOM 1644 O O . CYS A 1 203 ? 10.141 -9.068 2.421 1.00 73.62 203 CYS A O 1
ATOM 1646 N N . TYR A 1 204 ? 12.114 -8.193 2.970 1.00 73.75 204 TYR A N 1
ATOM 1647 C CA . TYR A 1 204 ? 11.864 -8.257 4.413 1.00 73.75 204 TYR A CA 1
ATOM 1648 C C . TYR A 1 204 ? 12.411 -7.043 5.174 1.00 73.75 204 TYR A C 1
ATOM 1650 O O . TYR A 1 204 ? 13.407 -6.430 4.783 1.00 73.75 204 TYR A O 1
ATOM 1658 N N . LEU A 1 205 ? 11.759 -6.729 6.293 1.00 81.44 205 LEU A N 1
ATOM 1659 C CA . LEU A 1 205 ? 12.257 -5.832 7.333 1.00 81.44 205 LEU A CA 1
ATOM 1660 C C . LEU A 1 205 ? 12.907 -6.645 8.450 1.00 81.44 205 LEU A C 1
ATOM 1662 O O . LEU A 1 205 ? 12.360 -7.649 8.893 1.00 81.44 205 LEU A O 1
ATOM 1666 N N . HIS A 1 206 ? 14.057 -6.184 8.940 1.00 75.81 206 HIS A N 1
ATOM 1667 C CA . HIS A 1 206 ? 14.713 -6.806 10.093 1.00 75.81 206 HIS A CA 1
ATOM 1668 C C . HIS A 1 206 ? 13.954 -6.568 11.401 1.00 75.81 206 HIS A C 1
ATOM 1670 O O . HIS A 1 206 ? 13.956 -7.428 12.279 1.00 75.81 206 HIS A O 1
ATOM 1676 N N . THR A 1 207 ? 13.312 -5.409 11.522 1.00 83.94 207 THR A N 1
ATOM 1677 C CA . THR A 1 207 ? 12.594 -5.005 12.727 1.00 83.94 207 THR A CA 1
ATOM 1678 C C . THR A 1 207 ? 11.347 -4.244 12.316 1.00 83.94 207 THR A C 1
ATOM 1680 O O . THR A 1 207 ? 11.430 -3.295 11.538 1.00 83.94 207 THR A O 1
ATOM 1683 N N . VAL A 1 208 ? 10.202 -4.666 12.841 1.00 87.25 208 VAL A N 1
ATOM 1684 C CA . VAL A 1 208 ? 8.907 -4.010 12.648 1.00 87.25 208 VAL A CA 1
ATOM 1685 C C . VAL A 1 208 ? 8.479 -3.455 14.008 1.00 87.25 208 VAL A C 1
ATOM 1687 O O . VAL A 1 208 ? 8.583 -4.190 14.995 1.00 87.25 208 VAL A O 1
ATOM 1690 N N . PRO A 1 209 ? 8.046 -2.185 14.105 1.00 87.31 209 PRO A N 1
ATOM 1691 C CA . PRO A 1 209 ? 7.521 -1.651 15.358 1.00 87.31 209 PRO A CA 1
ATOM 1692 C C . PRO A 1 209 ? 6.321 -2.474 15.853 1.00 87.31 209 PRO A C 1
ATOM 1694 O O . PRO A 1 209 ? 5.523 -2.961 15.053 1.00 87.31 209 PRO A O 1
ATOM 1697 N N . GLN A 1 210 ? 6.204 -2.659 17.171 1.00 83.62 210 GLN A N 1
ATOM 1698 C CA . GLN A 1 210 ? 5.194 -3.551 17.765 1.00 83.62 210 GLN A CA 1
ATOM 1699 C C . GLN A 1 210 ? 3.749 -3.094 17.498 1.00 83.62 210 GLN A C 1
ATOM 1701 O O . GLN A 1 210 ? 2.854 -3.926 17.410 1.00 83.62 210 GLN A O 1
ATOM 1706 N N . ASP A 1 211 ? 3.539 -1.796 17.312 1.00 85.56 211 ASP A N 1
ATOM 1707 C CA . ASP A 1 211 ? 2.262 -1.107 17.098 1.00 85.56 211 ASP A CA 1
ATOM 1708 C C . ASP A 1 211 ? 1.948 -0.864 15.606 1.00 85.56 211 ASP A C 1
ATOM 1710 O O . ASP A 1 211 ? 1.232 0.072 15.246 1.00 85.56 211 ASP A O 1
ATOM 1714 N N . THR A 1 212 ? 2.539 -1.661 14.711 1.00 90.88 212 THR A N 1
ATOM 1715 C CA . THR A 1 212 ? 2.406 -1.488 13.259 1.00 90.88 212 THR A CA 1
ATOM 1716 C C . THR A 1 212 ? 1.727 -2.684 12.599 1.00 90.88 212 THR A C 1
ATOM 1718 O O . THR A 1 212 ? 2.190 -3.823 12.691 1.00 90.88 212 THR A O 1
ATOM 1721 N N . LEU A 1 213 ? 0.669 -2.408 11.834 1.00 93.69 213 LEU A N 1
ATOM 1722 C CA . LEU A 1 213 ? 0.077 -3.357 10.896 1.00 93.69 213 LEU A CA 1
ATOM 1723 C C . LEU A 1 213 ? 0.991 -3.475 9.676 1.00 93.69 213 LEU A C 1
ATOM 1725 O O . LEU A 1 213 ? 0.926 -2.672 8.743 1.00 93.69 213 LEU A O 1
ATOM 1729 N N . TYR A 1 214 ? 1.886 -4.458 9.709 1.00 93.31 214 TYR A N 1
ATOM 1730 C CA . TYR A 1 214 ? 2.865 -4.667 8.651 1.00 93.31 214 TYR A CA 1
ATOM 1731 C C . TYR A 1 214 ? 2.402 -5.699 7.623 1.00 93.31 214 TYR A C 1
ATOM 1733 O O . TYR A 1 214 ? 2.125 -6.856 7.942 1.00 93.31 214 TYR A O 1
ATOM 1741 N N . PHE A 1 215 ? 2.403 -5.276 6.363 1.00 93.56 215 PHE A N 1
ATOM 1742 C CA . PHE A 1 215 ? 2.250 -6.134 5.202 1.00 93.56 215 PHE A CA 1
ATOM 1743 C C . PHE A 1 215 ? 3.635 -6.402 4.595 1.00 93.56 215 PHE A C 1
ATOM 1745 O O . PHE A 1 215 ? 4.165 -5.535 3.885 1.00 93.56 215 PHE A O 1
ATOM 1752 N N . PRO A 1 216 ? 4.224 -7.592 4.823 1.00 91.50 216 PRO A N 1
ATOM 1753 C CA . PRO A 1 216 ? 5.488 -7.966 4.199 1.00 91.50 216 PRO A CA 1
ATOM 1754 C C . PRO A 1 216 ? 5.347 -8.124 2.681 1.00 91.50 216 PRO A C 1
ATOM 1756 O O . PRO A 1 216 ? 4.250 -7.998 2.119 1.00 91.50 216 PRO A O 1
ATOM 1759 N N . CYS A 1 217 ? 6.477 -8.366 2.015 1.00 88.12 217 CYS A N 1
ATOM 1760 C CA . CYS A 1 217 ? 6.489 -8.858 0.639 1.00 88.12 217 CYS A CA 1
ATOM 1761 C C . CYS A 1 217 ? 5.667 -10.155 0.543 1.00 88.12 217 CYS A C 1
ATOM 1763 O O . CYS A 1 217 ? 5.597 -10.917 1.504 1.00 88.12 217 CYS A O 1
ATOM 1765 N N . ILE A 1 218 ? 5.019 -10.376 -0.602 1.00 88.69 218 ILE A N 1
ATOM 1766 C CA . ILE A 1 218 ? 4.253 -11.604 -0.846 1.00 88.69 218 ILE A CA 1
ATOM 1767 C C . ILE A 1 218 ? 5.244 -12.758 -0.990 1.00 88.69 218 ILE A C 1
ATOM 1769 O O . ILE A 1 218 ? 6.171 -12.659 -1.793 1.00 88.69 218 ILE A O 1
ATOM 1773 N N . GLU A 1 219 ? 5.019 -13.846 -0.256 1.00 82.12 219 GLU A N 1
ATOM 1774 C CA . GLU A 1 219 ? 5.788 -15.085 -0.383 1.00 82.12 219 GLU A CA 1
ATOM 1775 C C . GLU A 1 219 ? 4.858 -16.262 -0.723 1.00 82.12 219 GLU A C 1
ATOM 1777 O O . GLU A 1 219 ? 3.797 -16.444 -0.125 1.00 82.12 219 GLU A O 1
ATOM 1782 N N . GLY A 1 220 ? 5.247 -17.082 -1.704 1.00 83.94 220 GLY A N 1
ATOM 1783 C CA . GLY A 1 220 ? 4.510 -18.291 -2.078 1.00 83.94 220 GLY A CA 1
ATOM 1784 C C . GLY A 1 220 ? 3.090 -18.023 -2.592 1.00 83.94 220 GLY A C 1
ATOM 1785 O O . GLY A 1 220 ? 2.896 -17.310 -3.576 1.00 83.94 220 GLY A O 1
ATOM 1786 N N . TYR A 1 221 ? 2.096 -18.639 -1.947 1.00 82.88 221 TYR A N 1
ATOM 1787 C CA . TYR A 1 221 ? 0.683 -18.617 -2.360 1.00 82.88 221 TYR A CA 1
ATOM 1788 C C . TYR A 1 221 ? -0.189 -17.689 -1.501 1.00 82.88 221 TYR A C 1
ATOM 1790 O O . TYR A 1 221 ? -1.411 -17.817 -1.492 1.00 82.88 221 TYR A O 1
ATOM 1798 N N . GLU A 1 222 ? 0.411 -16.754 -0.762 1.00 87.75 222 GLU A N 1
ATOM 1799 C CA . GLU A 1 222 ? -0.371 -15.739 -0.057 1.00 87.75 222 GLU A CA 1
ATOM 1800 C C . GLU A 1 222 ? -1.193 -14.905 -1.062 1.00 87.75 222 GLU A C 1
ATOM 1802 O O . GLU A 1 222 ? -0.717 -14.584 -2.156 1.00 87.75 222 GLU A O 1
ATOM 1807 N N . TYR A 1 223 ? -2.425 -14.544 -0.685 1.00 94.62 223 TYR A N 1
ATOM 1808 C CA . TYR A 1 223 ? -3.345 -13.729 -1.495 1.00 94.62 223 TYR A CA 1
ATOM 1809 C C . TYR A 1 223 ? -3.759 -14.352 -2.846 1.00 94.62 223 TYR A C 1
ATOM 1811 O O . TYR A 1 223 ? -4.132 -13.618 -3.764 1.00 94.62 223 TYR A O 1
ATOM 1819 N N . ASP A 1 224 ? -3.708 -15.680 -3.006 1.00 95.56 224 ASP A N 1
ATOM 1820 C CA . ASP A 1 224 ? -4.120 -16.338 -4.261 1.00 95.56 224 ASP A CA 1
ATOM 1821 C C . ASP A 1 224 ? -5.603 -16.078 -4.581 1.00 95.56 224 ASP A C 1
ATOM 1823 O O . ASP A 1 224 ? -5.968 -15.856 -5.737 1.00 95.56 224 ASP A O 1
ATOM 1827 N N . THR A 1 225 ? -6.440 -15.974 -3.547 1.00 95.94 225 THR A N 1
ATOM 1828 C CA . THR A 1 225 ? -7.843 -15.555 -3.642 1.00 95.94 225 THR A CA 1
ATOM 1829 C C . THR A 1 225 ? -8.150 -14.333 -2.767 1.00 95.94 225 THR A C 1
ATOM 1831 O O . THR A 1 225 ? -7.383 -13.957 -1.876 1.00 95.94 225 THR A O 1
ATOM 1834 N N . LEU A 1 226 ? -9.308 -13.704 -3.001 1.00 94.88 226 LEU A N 1
ATOM 1835 C CA . LEU A 1 226 ? -9.825 -12.645 -2.127 1.00 94.88 226 LEU A CA 1
ATOM 1836 C C . LEU A 1 226 ? -10.181 -13.160 -0.721 1.00 94.88 226 LEU A C 1
ATOM 1838 O O . LEU A 1 226 ? -10.069 -12.407 0.246 1.00 94.88 226 LEU A O 1
ATOM 1842 N N . ASP A 1 227 ? -10.548 -14.436 -0.586 1.00 94.75 227 ASP A N 1
ATOM 1843 C CA . ASP A 1 227 ? -10.791 -15.059 0.719 1.00 94.75 227 ASP A CA 1
ATOM 1844 C C . ASP A 1 227 ? -9.483 -15.241 1.502 1.00 94.75 227 ASP A C 1
ATOM 1846 O O . ASP A 1 227 ? -9.442 -14.946 2.697 1.00 94.75 227 ASP A O 1
ATOM 1850 N N . ASP A 1 228 ? -8.386 -15.619 0.833 1.00 94.75 228 ASP A N 1
ATOM 1851 C CA . ASP A 1 228 ? -7.053 -15.665 1.456 1.00 94.75 228 ASP A CA 1
ATOM 1852 C C . ASP A 1 228 ? -6.613 -14.269 1.915 1.00 94.75 228 ASP A C 1
ATOM 1854 O O . ASP A 1 228 ? -6.064 -14.092 3.007 1.00 94.75 228 ASP A O 1
ATOM 1858 N N . ALA A 1 229 ? -6.888 -13.259 1.085 1.00 95.12 229 ALA A N 1
ATOM 1859 C CA . ALA A 1 229 ? -6.612 -11.866 1.398 1.00 95.12 229 ALA A CA 1
ATOM 1860 C C . ALA A 1 229 ? -7.388 -11.395 2.639 1.00 95.12 229 ALA A C 1
ATOM 1862 O O . ALA A 1 229 ? -6.792 -10.796 3.539 1.00 95.12 229 ALA A O 1
ATOM 1863 N N . ARG A 1 230 ? -8.685 -11.730 2.727 1.00 93.75 230 ARG A N 1
ATOM 1864 C CA . ARG A 1 230 ? -9.529 -11.489 3.907 1.00 93.75 230 ARG A CA 1
ATOM 1865 C C . ARG A 1 230 ? -8.982 -12.203 5.141 1.00 93.75 230 ARG A C 1
ATOM 1867 O O . ARG A 1 230 ? -8.807 -11.572 6.179 1.00 93.75 230 ARG A O 1
ATOM 1874 N N . ALA A 1 231 ? -8.672 -13.493 5.034 1.00 92.69 231 ALA A N 1
ATOM 1875 C CA . ALA A 1 231 ? -8.139 -14.267 6.152 1.00 92.69 231 ALA A CA 1
ATOM 1876 C C . ALA A 1 231 ? -6.855 -13.635 6.714 1.00 92.69 231 ALA A C 1
ATOM 1878 O O . ALA A 1 231 ? -6.675 -13.559 7.932 1.00 92.69 231 ALA A O 1
ATOM 1879 N N . ARG A 1 232 ? -5.987 -13.109 5.839 1.00 92.75 232 ARG A N 1
ATOM 1880 C CA . ARG A 1 232 ? -4.744 -12.459 6.260 1.00 92.75 232 ARG A CA 1
ATOM 1881 C C . ARG A 1 232 ? -4.973 -11.141 6.998 1.00 92.75 232 ARG A C 1
ATOM 1883 O O . ARG A 1 232 ? -4.319 -10.910 8.013 1.00 92.75 232 ARG A O 1
ATOM 1890 N N . ILE A 1 233 ? -5.881 -10.288 6.528 1.00 93.06 233 ILE A N 1
ATOM 1891 C CA . ILE A 1 233 ? -6.180 -9.024 7.222 1.00 93.06 233 ILE A CA 1
ATOM 1892 C C . ILE A 1 233 ? -6.931 -9.250 8.537 1.00 93.06 233 ILE A C 1
ATOM 1894 O O . ILE A 1 233 ? -6.641 -8.553 9.507 1.00 93.06 233 ILE A O 1
ATOM 1898 N N . THR A 1 234 ? -7.807 -10.256 8.620 1.00 90.88 234 THR A N 1
ATOM 1899 C CA . THR A 1 234 ? -8.444 -10.655 9.885 1.00 90.88 234 THR A CA 1
ATOM 1900 C C . THR A 1 234 ? -7.394 -11.117 10.895 1.00 90.88 234 THR A C 1
ATOM 1902 O O . THR A 1 234 ? -7.365 -10.613 12.014 1.00 90.88 234 THR A O 1
ATOM 1905 N N . ALA A 1 235 ? -6.450 -11.971 10.483 1.00 89.44 235 ALA A N 1
ATOM 1906 C CA . ALA A 1 235 ? -5.359 -12.405 11.356 1.00 89.44 235 ALA A CA 1
ATOM 1907 C C . ALA A 1 235 ? -4.482 -11.231 11.841 1.00 89.44 235 ALA A C 1
ATOM 1909 O O . ALA A 1 235 ? -4.075 -11.198 13.005 1.00 89.44 235 ALA A O 1
ATOM 1910 N N . LEU A 1 236 ? -4.205 -10.245 10.976 1.00 88.44 236 LEU A N 1
ATOM 1911 C CA . LEU A 1 236 ? -3.473 -9.030 11.361 1.00 88.44 236 LEU A CA 1
ATOM 1912 C C . LEU A 1 236 ? -4.242 -8.195 12.395 1.00 88.44 236 LEU A C 1
ATOM 1914 O O . LEU A 1 236 ? -3.642 -7.729 13.363 1.00 88.44 236 LEU A O 1
ATOM 1918 N N . LEU A 1 237 ? -5.554 -8.028 12.206 1.00 86.56 237 LEU A N 1
ATOM 1919 C CA . LEU A 1 237 ? -6.422 -7.309 13.140 1.00 86.56 237 LEU A CA 1
ATOM 1920 C C . LEU A 1 237 ? -6.480 -8.002 14.505 1.00 86.56 237 LEU A C 1
ATOM 1922 O O . LEU A 1 237 ? -6.304 -7.337 15.526 1.00 86.56 237 LEU A O 1
ATOM 1926 N N . ASP A 1 238 ? -6.655 -9.323 14.532 1.00 83.31 238 ASP A N 1
ATOM 1927 C CA . ASP A 1 238 ? -6.730 -10.100 15.774 1.00 83.31 238 ASP A CA 1
ATOM 1928 C C . ASP A 1 238 ? -5.428 -10.015 16.579 1.00 83.31 238 ASP A C 1
ATOM 1930 O O . ASP A 1 238 ? -5.450 -9.860 17.800 1.00 83.31 238 ASP A O 1
ATOM 1934 N N . THR A 1 239 ? -4.281 -10.033 15.894 1.00 75.38 239 THR A N 1
ATOM 1935 C CA . THR A 1 239 ? -2.962 -9.951 16.542 1.00 75.38 239 THR A CA 1
ATOM 1936 C C . THR A 1 239 ? -2.734 -8.604 17.246 1.00 75.38 239 THR A C 1
ATOM 1938 O O . THR A 1 239 ? -1.942 -8.529 18.180 1.00 75.38 239 THR A O 1
ATOM 1941 N N . GLN A 1 240 ? -3.418 -7.536 16.824 1.00 67.19 240 GLN A N 1
ATOM 1942 C CA . GLN A 1 240 ? -3.160 -6.160 17.275 1.00 67.19 240 GLN A CA 1
ATOM 1943 C C . GLN A 1 240 ? -4.275 -5.592 18.162 1.00 67.19 240 GLN A C 1
ATOM 1945 O O . GLN A 1 240 ? -4.006 -4.831 19.092 1.00 67.19 240 GLN A O 1
ATOM 1950 N N . LEU A 1 241 ? -5.528 -6.007 17.951 1.00 57.38 241 LEU A N 1
ATOM 1951 C CA . LEU A 1 241 ? -6.652 -5.615 18.806 1.00 57.38 241 LEU A CA 1
ATOM 1952 C C . LEU A 1 241 ? -6.610 -6.290 20.184 1.00 57.38 241 LEU A C 1
ATOM 1954 O O . LEU A 1 241 ? -7.066 -5.687 21.154 1.00 57.38 241 LEU A O 1
ATOM 1958 N N . VAL A 1 242 ? -6.026 -7.489 20.301 1.00 52.06 242 VAL A N 1
ATOM 1959 C CA . VAL A 1 242 ? -5.816 -8.148 21.603 1.00 52.06 242 VAL A CA 1
ATOM 1960 C C . VAL A 1 242 ? -4.852 -7.340 22.476 1.00 52.06 242 VAL A C 1
ATOM 1962 O O . VAL A 1 242 ? -5.102 -7.175 23.665 1.00 52.06 242 VAL A O 1
ATOM 1965 N N . THR A 1 243 ? -3.809 -6.758 21.883 1.00 49.38 243 THR A N 1
ATOM 1966 C CA . THR A 1 243 ? -2.780 -5.986 22.597 1.00 49.38 243 THR A CA 1
ATOM 1967 C C . THR A 1 243 ? -3.330 -4.685 23.191 1.00 49.38 243 THR A C 1
ATOM 1969 O O . THR A 1 243 ? -2.915 -4.282 24.272 1.00 49.38 243 THR A O 1
ATOM 1972 N N . HIS A 1 244 ? -4.311 -4.057 22.532 1.00 46.41 244 HIS A N 1
ATOM 1973 C CA . HIS A 1 244 ? -4.911 -2.790 22.970 1.00 46.41 244 HIS A CA 1
ATOM 1974 C C . HIS A 1 244 ? -6.132 -2.930 23.898 1.00 46.41 244 HIS A C 1
ATOM 1976 O O . HIS A 1 244 ? -6.623 -1.917 24.389 1.00 46.41 244 HIS A O 1
ATOM 1982 N N . GLN A 1 245 ? -6.654 -4.141 24.135 1.00 40.78 245 GLN A N 1
ATOM 1983 C CA . GLN A 1 245 ? -7.747 -4.370 25.100 1.00 40.78 245 GLN A CA 1
ATOM 1984 C C . GLN A 1 245 ? -7.257 -4.776 26.499 1.00 40.78 245 GLN A C 1
ATOM 1986 O O . GLN A 1 245 ? -8.051 -4.794 27.439 1.00 40.78 245 GLN A O 1
ATOM 1991 N N . THR A 1 246 ? -5.976 -5.114 26.643 1.00 39.50 246 THR A N 1
ATOM 1992 C CA . THR A 1 246 ? -5.362 -5.543 27.911 1.00 39.50 246 THR A CA 1
ATOM 1993 C C . THR A 1 246 ? -4.646 -4.435 28.691 1.00 39.50 246 THR A C 1
ATOM 1995 O O . THR A 1 246 ? -4.107 -4.723 29.759 1.00 39.50 246 THR A O 1
ATOM 1998 N N . GLU A 1 247 ? -4.665 -3.194 28.200 1.00 36.16 247 GLU A N 1
ATOM 1999 C CA . GLU A 1 247 ? -4.159 -1.991 28.891 1.00 36.16 247 GLU A CA 1
ATOM 2000 C C . GLU A 1 247 ? -5.304 -1.052 29.294 1.00 36.16 247 GLU A C 1
ATOM 2002 O O . GLU A 1 247 ? -5.236 -0.497 30.416 1.00 36.16 247 GLU A O 1
#

Foldseek 3Di:
DAPVVLQVLLVVFFDDDDPVVQVQLVHGLVVLVVCLVVLDDVCLVVLVVLLVVLLVVVCVVPVPVPPPPPPDDDDPPVCVVVVNDDPPDPPPPDPQAEEQAEEEEQFADPPDDLQLLSLLLSLSSSLLVNVVVVVHHYWYWYWFWADQPPPGIDIDTYTADVVVDDSSSSSSCRRRSNNCPGSVVSSQVSVVVVRRHDGGDDFDDPDDPPRYLYDTHDDDCQSVDNVSSSVVSVVSCVSRVVVVVVD

Secondary structure (DSSP, 8-state):
-BHHHHHHHHHTSPPP--HHHHHHHTS-HHHHHHHHHH---TTHHHHHHHHHHHHHHHHHHTT-------------HHHHHTT----------PPPPPPEEEEEE----TT--HHHHHHHHHHHHHHHHHHHHTT--EEEEEEEEEEEGGGEEEEEEEEEPBTTB-HHHHHHHHH-HHIIIIIHHHHHHHHHHTTS-SEE-----S---TTEEEE----TTTTSSHHHHHHHHHHHHHHHHHHHH--

Nearest PDB structures (foldseek):
  3hs0-assembly3_D  TM=4.148E-01  e=7.601E-01  Homo sapiens
  3hrz-assembly1_D  TM=3.306E-01  e=1.205E+00  Homo sapiens
  2ewv-assembly1_A  TM=3.863E-01  e=6.037E+00  Aquifex aeolicus VF5
  4u7n-assembly1_A  TM=1.499E-01  e=4.274E+00  Lactiplantibacillus plantarum JDM1

pLDDT: mean 81.26, std 14.8, range [36.16, 96.56]

Mean predicted aligned error: 9.33 Å

Sequence (247 aa):
MNLTEFIAHAQEQPYDEDAYLTSFFGGTFEDALAAFKTGLLVNTDQFELDADRLFNALAEDTRIDRKYAVAGDFFDVGRIAEGHPEVWIKRKRTPVKPIINILAQIGFTGDIRTHQIYNRGVAIAALVKYLGNAGYPLNLQLLINFHRNRYGTYTAYIDFPSDPLDIDLLNYALTSRMFYRRLGFSFNNWLRRTSAAIDYGQCYLHTVPQDTLYFPCIEGYEYDTLDDARARITALLDTQLVTHQTE